Protein AF-A0A8J7BF53-F1 (afdb_monomer_lite)

Structure (mmCIF, N/CA/C/O backbone):
data_AF-A0A8J7BF53-F1
#
_entry.id   AF-A0A8J7BF53-F1
#
loop_
_atom_site.group_PDB
_atom_site.id
_atom_site.type_symbol
_atom_site.label_atom_id
_atom_site.label_alt_id
_atom_site.label_comp_id
_atom_site.label_asym_id
_atom_site.label_entity_id
_atom_site.label_seq_id
_atom_site.pdbx_PDB_ins_code
_atom_site.Cartn_x
_atom_site.Cartn_y
_atom_site.Cartn_z
_atom_site.occupancy
_atom_site.B_iso_or_equiv
_atom_site.auth_seq_id
_atom_site.auth_comp_id
_atom_site.auth_asym_id
_atom_site.auth_atom_id
_atom_site.pdbx_PDB_model_num
ATOM 1 N N . MET A 1 1 ? -14.098 14.051 -6.971 1.00 33.53 1 MET A N 1
ATOM 2 C CA . MET A 1 1 ? -13.547 14.413 -8.293 1.00 33.53 1 MET A CA 1
ATOM 3 C C . MET A 1 1 ? -12.044 14.260 -8.146 1.00 33.53 1 MET A C 1
ATOM 5 O O . MET A 1 1 ? -11.488 14.971 -7.325 1.00 33.53 1 MET A O 1
ATOM 9 N N . TYR A 1 2 ? -11.422 13.250 -8.760 1.00 39.44 2 TYR A N 1
ATOM 10 C CA . TYR A 1 2 ? -9.959 13.144 -8.723 1.00 39.44 2 TYR A CA 1
ATOM 11 C C . TYR A 1 2 ? -9.403 14.324 -9.521 1.00 39.44 2 TYR A C 1
ATOM 13 O O . TYR A 1 2 ? -9.784 14.499 -10.679 1.00 39.44 2 TYR A O 1
ATOM 21 N N . GLU A 1 3 ? -8.573 15.159 -8.896 1.00 41.19 3 GLU A N 1
ATOM 22 C CA . GLU A 1 3 ? -7.823 16.174 -9.627 1.00 41.19 3 GLU A CA 1
ATOM 23 C C . GLU A 1 3 ? -6.922 15.449 -10.623 1.00 41.19 3 GLU A C 1
ATOM 25 O O . GLU A 1 3 ? -6.105 14.606 -10.248 1.00 41.19 3 GLU A O 1
ATOM 30 N N . TYR A 1 4 ? -7.120 15.728 -11.911 1.00 44.03 4 TYR A N 1
ATOM 31 C CA . TYR A 1 4 ? -6.176 15.284 -12.922 1.00 44.03 4 TYR A CA 1
ATOM 32 C C . TYR A 1 4 ? -4.811 15.894 -12.584 1.00 44.03 4 TYR A C 1
ATOM 34 O O . TYR A 1 4 ? -4.759 17.094 -12.291 1.00 44.03 4 TYR A O 1
ATOM 42 N N . PRO A 1 5 ? -3.718 15.108 -12.615 1.00 54.81 5 PRO A N 1
ATOM 43 C CA . PRO A 1 5 ? -2.389 15.658 -12.401 1.00 54.81 5 PRO A CA 1
ATOM 44 C C . PRO A 1 5 ? -2.177 16.819 -13.373 1.00 54.81 5 PRO A C 1
ATOM 46 O O . PRO A 1 5 ? -2.533 16.731 -14.554 1.00 54.81 5 PRO A O 1
ATOM 49 N N . LYS A 1 6 ? -1.659 17.938 -12.852 1.00 55.59 6 LYS A N 1
ATOM 50 C CA . LYS A 1 6 ? -1.322 19.096 -13.678 1.00 55.59 6 LYS A CA 1
ATOM 51 C C . LYS A 1 6 ? -0.376 18.631 -14.776 1.00 55.59 6 LYS A C 1
ATOM 53 O O . LYS A 1 6 ? 0.519 17.823 -14.549 1.00 55.59 6 LYS A O 1
ATOM 58 N N . ASN A 1 7 ? -0.668 19.093 -15.985 1.00 55.69 7 ASN A N 1
ATOM 59 C CA . ASN A 1 7 ? -0.026 18.653 -17.211 1.00 55.69 7 ASN A CA 1
ATOM 60 C C . ASN A 1 7 ? 1.369 19.292 -17.291 1.00 55.69 7 ASN A C 1
ATOM 62 O O . ASN A 1 7 ? 1.586 20.236 -18.054 1.00 55.69 7 ASN A O 1
ATOM 66 N N . ASP A 1 8 ? 2.289 18.817 -16.456 1.00 61.12 8 ASP A N 1
ATOM 67 C CA . ASP A 1 8 ? 3.702 19.158 -16.525 1.00 61.12 8 ASP A CA 1
ATOM 68 C C . ASP A 1 8 ? 4.240 18.461 -17.770 1.00 61.12 8 ASP A C 1
ATOM 70 O O . ASP A 1 8 ? 4.694 17.320 -17.737 1.00 61.12 8 ASP A O 1
ATOM 74 N N . LYS A 1 9 ? 4.066 19.119 -18.921 1.00 60.81 9 LYS A N 1
ATOM 75 C CA . LYS A 1 9 ? 4.577 18.622 -20.194 1.00 60.81 9 LYS A CA 1
ATOM 76 C C . LYS A 1 9 ? 6.080 18.418 -20.026 1.00 60.81 9 LYS A C 1
ATOM 78 O O . LYS A 1 9 ? 6.782 19.410 -19.802 1.00 60.81 9 LYS A O 1
ATOM 83 N N . PRO A 1 10 ? 6.589 17.187 -20.145 1.00 59.25 10 PRO A N 1
ATOM 84 C CA . PRO A 1 10 ? 8.016 16.994 -20.068 1.00 59.25 10 PRO A CA 1
ATOM 85 C C . PRO A 1 10 ? 8.689 17.702 -21.252 1.00 59.25 10 PRO A C 1
ATOM 87 O O . PRO A 1 10 ? 8.167 17.750 -22.371 1.00 59.25 10 PRO A O 1
ATOM 90 N N . SER A 1 11 ? 9.814 18.348 -20.963 1.00 62.97 11 SER A N 1
ATOM 91 C CA . SER A 1 11 ? 10.445 19.366 -21.807 1.00 62.97 11 SER A CA 1
ATOM 92 C C . SER A 1 11 ? 11.314 18.804 -22.938 1.00 62.97 11 SER A C 1
ATOM 94 O O . SER A 1 11 ? 11.915 19.577 -23.689 1.00 62.97 11 SER A O 1
ATOM 96 N N . GLY A 1 12 ? 11.378 17.482 -23.106 1.00 66.38 12 GLY A N 1
ATOM 97 C CA . GLY A 1 12 ? 12.130 16.847 -24.177 1.00 66.38 12 GLY A CA 1
ATOM 98 C C . GLY A 1 12 ? 11.548 17.131 -25.558 1.00 66.38 12 GLY A C 1
ATOM 99 O O . GLY A 1 12 ? 10.356 16.972 -25.829 1.00 66.38 12 GLY A O 1
ATOM 100 N N . ASN A 1 13 ? 12.427 17.519 -26.480 1.00 79.88 13 ASN A N 1
ATOM 101 C CA . ASN A 1 13 ? 12.091 17.689 -27.896 1.00 79.88 13 ASN A CA 1
ATOM 102 C C . ASN A 1 13 ? 12.356 16.429 -28.733 1.00 79.88 13 ASN A C 1
ATOM 104 O O . ASN A 1 13 ? 12.050 16.419 -29.923 1.00 79.88 13 ASN A O 1
ATOM 108 N N . LEU A 1 14 ? 12.915 15.377 -28.129 1.00 82.56 14 LEU A N 1
ATOM 109 C CA . LEU A 1 14 ? 13.281 14.151 -28.831 1.00 82.56 14 LEU A CA 1
ATOM 110 C C . LEU A 1 14 ? 12.073 13.228 -28.984 1.00 82.56 14 LEU A C 1
ATOM 112 O O . LEU A 1 14 ? 11.483 12.772 -28.001 1.00 82.56 14 LEU A O 1
ATOM 116 N N . THR A 1 15 ? 11.727 12.925 -30.233 1.00 85.31 15 THR A N 1
ATOM 117 C CA . THR A 1 15 ? 10.714 11.912 -30.547 1.00 85.31 15 THR A CA 1
ATOM 118 C C . THR A 1 15 ? 11.319 10.513 -30.544 1.00 85.31 15 THR A C 1
ATOM 120 O O . THR A 1 15 ? 12.496 10.320 -30.859 1.00 85.31 15 THR A O 1
ATOM 123 N N . LEU A 1 16 ? 10.508 9.501 -30.236 1.00 80.94 16 LEU A N 1
ATOM 124 C CA . LEU A 1 16 ? 10.909 8.097 -30.358 1.00 80.94 16 LEU A CA 1
ATOM 125 C C . LEU A 1 16 ? 11.321 7.745 -31.796 1.00 80.94 16 LEU A C 1
ATOM 127 O O . LEU A 1 16 ? 12.198 6.909 -32.006 1.00 80.94 16 LEU A O 1
ATOM 131 N N . GLY A 1 17 ? 10.744 8.417 -32.796 1.00 83.62 17 GLY A N 1
ATOM 132 C CA . GLY A 1 17 ? 11.168 8.321 -34.191 1.00 83.62 17 GLY A CA 1
ATOM 133 C C . GLY A 1 17 ? 12.583 8.857 -34.438 1.00 83.62 17 GLY A C 1
ATOM 134 O O . GLY A 1 17 ? 13.365 8.198 -35.123 1.00 83.62 17 GLY A O 1
ATOM 135 N N . GLN A 1 18 ? 12.937 10.008 -33.855 1.00 85.25 18 GLN A N 1
ATOM 136 C CA . GLN A 1 18 ? 14.302 10.547 -33.915 1.00 85.25 18 GLN A CA 1
ATOM 137 C C . GLN A 1 18 ? 15.289 9.636 -33.180 1.00 85.25 18 GLN A C 1
ATOM 139 O O . GLN A 1 18 ? 16.378 9.384 -33.689 1.00 85.25 18 GLN A O 1
ATOM 144 N N . LEU A 1 19 ? 14.891 9.070 -32.038 1.00 84.25 19 LEU A N 1
ATOM 145 C CA . LEU A 1 19 ? 15.696 8.087 -31.316 1.00 84.25 19 LEU A CA 1
ATOM 146 C C . LEU A 1 19 ? 15.926 6.807 -32.143 1.00 84.25 19 LEU A C 1
ATOM 148 O O . LEU A 1 19 ? 17.061 6.346 -32.233 1.00 84.25 19 LEU A O 1
ATOM 152 N N . ASP A 1 20 ? 14.897 6.261 -32.810 1.00 83.69 20 ASP A N 1
ATOM 153 C CA . ASP A 1 20 ? 15.039 5.109 -33.727 1.00 83.69 20 ASP A CA 1
ATOM 154 C C . ASP A 1 20 ? 16.019 5.424 -34.868 1.00 83.69 20 ASP A C 1
ATOM 156 O O . ASP A 1 20 ? 16.788 4.557 -35.288 1.00 83.69 20 ASP A O 1
ATOM 160 N N . TRP A 1 21 ? 16.020 6.666 -35.358 1.00 86.38 21 TRP A N 1
ATOM 161 C CA . TRP A 1 21 ? 16.969 7.118 -36.370 1.00 86.38 21 TRP A CA 1
ATOM 162 C C . TRP A 1 21 ? 18.400 7.227 -35.822 1.00 86.38 21 TRP A C 1
ATOM 164 O O . TRP A 1 21 ? 19.313 6.677 -36.438 1.00 86.38 21 TRP A O 1
ATOM 174 N N . PHE A 1 22 ? 18.602 7.830 -34.645 1.00 86.19 22 PHE A N 1
ATOM 175 C CA . PHE A 1 22 ? 19.915 7.898 -33.992 1.00 86.19 22 PHE A CA 1
ATOM 176 C C . PHE A 1 22 ? 20.482 6.513 -33.681 1.00 86.19 22 PHE A C 1
ATOM 178 O O . PHE A 1 22 ? 21.659 6.275 -33.930 1.00 86.19 22 PHE A O 1
ATOM 185 N N . ILE A 1 23 ? 19.650 5.576 -33.214 1.00 85.06 23 ILE A N 1
ATOM 186 C CA . ILE A 1 23 ? 20.061 4.187 -32.969 1.00 85.06 23 ILE A CA 1
ATOM 187 C C . ILE A 1 23 ? 20.543 3.536 -34.270 1.00 85.06 23 ILE A C 1
ATOM 189 O O . ILE A 1 23 ? 21.581 2.881 -34.279 1.00 85.06 23 ILE A O 1
ATOM 193 N N . ARG A 1 24 ? 19.835 3.734 -35.390 1.00 84.75 24 ARG A N 1
ATOM 194 C CA . ARG A 1 24 ? 20.266 3.211 -36.699 1.00 84.75 24 ARG A CA 1
ATOM 195 C C . ARG A 1 24 ? 21.570 3.843 -37.169 1.00 84.75 24 ARG A C 1
ATOM 197 O O . ARG A 1 24 ? 22.442 3.126 -37.646 1.00 84.75 24 ARG A O 1
ATOM 204 N N . PHE A 1 25 ? 21.704 5.158 -37.028 1.00 89.25 25 PHE A N 1
ATOM 205 C CA . PHE A 1 25 ? 22.929 5.868 -37.381 1.00 89.25 25 PHE A CA 1
ATOM 206 C C . PHE A 1 25 ? 24.116 5.371 -36.548 1.00 89.25 25 PHE A C 1
ATOM 208 O O . PHE A 1 25 ? 25.162 5.033 -37.092 1.00 89.25 25 PHE A O 1
ATOM 215 N N . PHE A 1 26 ? 23.927 5.236 -35.238 1.00 85.44 26 PHE A N 1
ATOM 216 C CA . PHE A 1 26 ? 24.943 4.725 -34.329 1.00 85.44 26 PHE A CA 1
ATOM 217 C C . PHE A 1 26 ? 25.334 3.276 -34.652 1.00 85.44 26 PHE A C 1
ATOM 219 O O . PHE A 1 26 ? 26.519 2.964 -34.712 1.00 85.44 26 PHE A O 1
ATOM 226 N N . LEU A 1 27 ? 24.362 2.411 -34.968 1.00 84.88 27 LEU A N 1
ATOM 227 C CA . LEU A 1 27 ? 24.634 1.050 -35.441 1.00 84.88 27 LEU A CA 1
ATOM 228 C C . LEU A 1 27 ? 25.467 1.041 -36.729 1.00 84.88 27 LEU A C 1
ATOM 230 O O . LEU A 1 27 ? 26.392 0.241 -36.835 1.00 84.88 27 LEU A O 1
ATOM 234 N N . LEU A 1 28 ? 25.187 1.933 -37.685 1.00 88.44 28 LEU A N 1
ATOM 235 C CA . LEU A 1 28 ? 25.987 2.056 -38.908 1.00 88.44 28 LEU A CA 1
ATOM 236 C C . LEU A 1 28 ? 27.429 2.479 -38.608 1.00 88.44 28 LEU A C 1
ATOM 238 O O . LEU A 1 28 ? 28.355 1.910 -39.182 1.00 88.44 28 LEU A O 1
ATOM 242 N N . VAL A 1 29 ? 27.628 3.421 -37.681 1.00 87.56 29 VAL A N 1
ATOM 243 C CA . VAL A 1 29 ? 28.969 3.832 -37.238 1.00 87.56 29 VAL A CA 1
ATOM 244 C C . VAL A 1 29 ? 29.698 2.664 -36.571 1.00 87.56 29 VAL A C 1
ATOM 246 O O . VAL A 1 29 ? 30.833 2.378 -36.938 1.00 87.56 29 VAL A O 1
ATOM 249 N N . CYS A 1 30 ? 29.046 1.926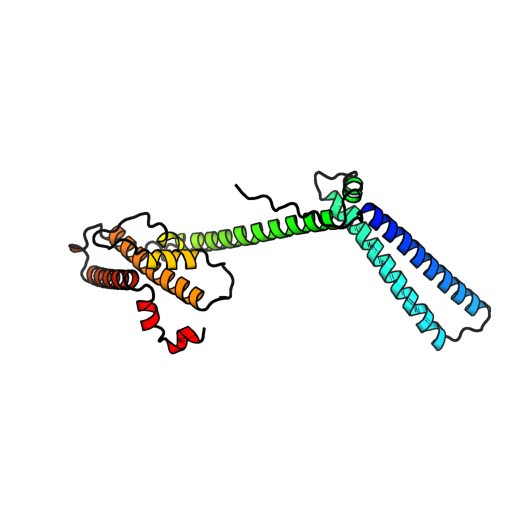 -35.665 1.00 83.69 30 CYS A N 1
ATOM 250 C CA . CYS A 1 30 ? 29.639 0.744 -35.034 1.00 83.69 30 CYS A CA 1
ATOM 251 C C . CYS A 1 30 ? 30.024 -0.329 -36.062 1.00 83.69 30 CYS A C 1
ATOM 253 O O . CYS A 1 30 ? 31.121 -0.879 -35.984 1.00 83.69 30 CYS A O 1
ATOM 255 N N . ILE A 1 31 ? 29.160 -0.600 -37.045 1.00 86.56 31 ILE A N 1
ATOM 256 C CA . ILE A 1 31 ? 29.454 -1.539 -38.136 1.00 86.56 31 ILE A CA 1
ATOM 257 C C . ILE A 1 31 ? 30.650 -1.044 -38.958 1.00 86.56 31 ILE A C 1
ATOM 259 O O . ILE A 1 31 ? 31.545 -1.829 -39.256 1.00 86.56 31 ILE A O 1
ATOM 263 N N . SER A 1 32 ? 30.714 0.253 -39.273 1.00 87.75 32 SER A N 1
ATOM 264 C CA . SER A 1 32 ? 31.848 0.844 -39.992 1.00 87.75 32 SER A CA 1
ATOM 265 C C . SER A 1 32 ? 33.163 0.683 -39.225 1.00 87.75 32 SER A C 1
ATOM 267 O O . SER A 1 32 ? 34.181 0.346 -39.827 1.00 87.75 32 SER A O 1
ATOM 269 N N . THR A 1 33 ? 33.153 0.872 -37.903 1.00 85.81 33 THR A N 1
ATOM 270 C CA . THR A 1 33 ? 34.334 0.652 -37.055 1.00 85.81 33 THR A CA 1
ATOM 271 C C . THR A 1 33 ? 34.764 -0.811 -37.077 1.00 85.81 33 THR A C 1
ATOM 273 O O . THR A 1 33 ? 35.945 -1.097 -37.255 1.00 85.81 33 THR A O 1
ATOM 276 N N . VAL A 1 34 ? 33.813 -1.746 -36.967 1.00 86.62 34 VAL A N 1
ATOM 277 C CA . VAL A 1 34 ? 34.088 -3.188 -37.060 1.00 86.62 34 VAL A CA 1
ATOM 278 C C . VAL A 1 34 ? 34.716 -3.538 -38.411 1.00 86.62 34 VAL A C 1
ATOM 280 O O . VAL A 1 34 ? 35.711 -4.261 -38.443 1.00 86.62 34 VAL A O 1
ATOM 283 N N . VAL A 1 35 ? 34.196 -2.997 -39.517 1.00 88.62 35 VAL A N 1
ATOM 284 C CA . VAL A 1 35 ? 34.748 -3.213 -40.866 1.00 88.62 35 VAL A CA 1
ATOM 285 C C . VAL A 1 35 ? 36.159 -2.633 -40.992 1.00 88.62 35 VAL A C 1
ATOM 287 O O . VAL A 1 35 ? 37.040 -3.315 -41.509 1.00 88.62 35 VAL A O 1
ATOM 290 N N . SER A 1 36 ? 36.398 -1.421 -40.482 1.00 87.88 36 SER A N 1
ATOM 291 C CA . SER A 1 36 ? 37.714 -0.770 -40.538 1.00 87.88 36 SER A CA 1
ATOM 292 C C . SER A 1 36 ? 38.773 -1.553 -39.764 1.00 87.88 36 SER A C 1
ATOM 294 O O . SER A 1 36 ? 39.830 -1.865 -40.308 1.00 87.88 36 SER A O 1
ATOM 296 N N . VAL A 1 37 ? 38.465 -1.939 -38.522 1.00 86.06 37 VAL A N 1
ATOM 297 C CA . VAL A 1 37 ? 39.369 -2.732 -37.674 1.00 86.06 37 VAL A CA 1
ATOM 298 C C . VAL A 1 37 ? 39.625 -4.109 -38.291 1.00 86.06 37 VAL A C 1
ATOM 300 O O . VAL A 1 37 ? 40.756 -4.592 -38.295 1.00 86.06 37 VAL A O 1
ATOM 303 N N . SER A 1 38 ? 38.596 -4.729 -38.876 1.00 84.56 38 SER A N 1
ATOM 304 C CA . SER A 1 38 ? 38.743 -6.015 -39.570 1.00 84.56 38 SER A CA 1
ATOM 305 C C . SER A 1 38 ? 39.632 -5.903 -40.813 1.00 84.56 38 SER A C 1
ATOM 307 O O . SER A 1 38 ? 40.418 -6.807 -41.089 1.00 84.56 38 SER A O 1
ATOM 309 N N . TYR A 1 39 ? 39.540 -4.794 -41.554 1.00 89.00 39 TYR A N 1
ATOM 310 C CA . TYR A 1 39 ? 40.362 -4.538 -42.737 1.00 89.00 39 TYR A CA 1
ATOM 311 C C . TYR A 1 39 ? 41.836 -4.300 -42.386 1.00 89.00 39 TYR A C 1
ATOM 313 O O . TYR A 1 39 ? 42.722 -4.835 -43.053 1.00 89.00 39 TYR A O 1
ATOM 321 N N . GLU A 1 40 ? 42.116 -3.539 -41.327 1.00 85.31 40 GLU A N 1
ATOM 322 C CA . GLU A 1 40 ? 43.486 -3.321 -40.850 1.00 85.31 40 GLU A CA 1
ATOM 323 C C . GLU A 1 40 ? 44.125 -4.619 -40.363 1.00 85.31 40 GLU A C 1
ATOM 325 O O . GLU A 1 40 ? 45.241 -4.936 -40.775 1.00 85.31 40 GLU A O 1
ATOM 330 N N . LEU A 1 41 ? 43.383 -5.417 -39.590 1.00 84.12 41 LEU A N 1
ATOM 331 C CA . LEU A 1 41 ? 43.836 -6.731 -39.141 1.00 84.12 41 LEU A CA 1
ATOM 332 C C . LEU A 1 41 ? 44.134 -7.657 -40.331 1.00 84.12 41 LEU A C 1
ATOM 334 O O . LEU A 1 41 ? 45.163 -8.330 -40.353 1.00 84.12 41 LEU A O 1
ATOM 338 N N . TRP A 1 42 ? 43.283 -7.649 -41.361 1.00 85.94 42 TRP A N 1
ATOM 339 C CA . TRP A 1 42 ? 43.526 -8.407 -42.590 1.00 85.94 42 TRP A CA 1
ATOM 340 C C . TRP A 1 42 ? 44.801 -7.955 -43.320 1.00 85.94 42 TRP A C 1
ATOM 342 O O . TRP A 1 42 ? 45.592 -8.788 -43.771 1.00 85.94 42 TRP A O 1
ATOM 352 N N . ARG A 1 43 ? 45.028 -6.639 -43.419 1.00 87.12 43 ARG A N 1
ATOM 353 C CA . ARG A 1 43 ? 46.215 -6.061 -44.063 1.00 87.12 43 ARG A CA 1
ATOM 354 C C . ARG A 1 43 ? 47.503 -6.413 -43.315 1.00 87.12 43 ARG A C 1
ATOM 356 O O . ARG A 1 43 ? 48.480 -6.787 -43.958 1.00 87.12 43 ARG A O 1
ATOM 363 N N . GLU A 1 44 ? 47.505 -6.319 -41.988 1.00 84.06 44 GLU A N 1
ATOM 364 C CA . GLU A 1 44 ? 48.670 -6.643 -41.150 1.00 84.06 44 GLU A CA 1
ATOM 365 C C . GLU A 1 44 ? 49.045 -8.129 -41.222 1.00 84.06 44 GLU A C 1
ATOM 367 O O . GLU A 1 44 ? 50.230 -8.465 -41.271 1.00 84.06 44 GLU A O 1
ATOM 372 N N . ILE A 1 45 ? 48.050 -9.021 -41.305 1.00 84.00 45 ILE A N 1
ATOM 373 C CA . ILE A 1 45 ? 48.278 -10.459 -41.514 1.00 84.00 45 ILE A CA 1
ATOM 374 C C . ILE A 1 45 ? 48.961 -10.710 -42.865 1.00 84.00 45 ILE A C 1
ATOM 376 O O . ILE A 1 45 ? 49.921 -11.476 -42.930 1.00 84.00 45 ILE A O 1
ATOM 380 N N . GLN A 1 46 ? 48.512 -10.047 -43.935 1.00 88.50 46 GLN A N 1
ATOM 381 C CA . GLN A 1 46 ? 49.097 -10.194 -45.276 1.00 88.50 46 GLN A CA 1
ATOM 382 C C . GLN A 1 46 ? 50.524 -9.635 -45.378 1.00 88.50 46 GLN A C 1
ATOM 384 O O . GLN A 1 46 ? 51.338 -10.152 -46.137 1.00 88.50 46 GLN A O 1
ATOM 389 N N . GLN A 1 47 ? 50.843 -8.589 -44.613 1.00 85.94 47 GLN A N 1
ATOM 390 C CA . GLN A 1 47 ? 52.163 -7.949 -44.615 1.00 85.94 47 GLN A CA 1
ATOM 391 C C . GLN A 1 47 ? 53.181 -8.636 -43.686 1.00 85.94 47 GLN A C 1
ATOM 393 O O . GLN A 1 47 ? 54.350 -8.258 -43.682 1.00 85.94 47 GLN A O 1
ATOM 398 N N . GLY A 1 48 ? 52.768 -9.652 -42.917 1.00 78.81 48 GLY A N 1
ATOM 399 C CA . GLY A 1 48 ? 53.658 -10.434 -42.051 1.00 78.81 48 GLY A CA 1
ATOM 400 C C . GLY A 1 48 ? 54.167 -9.688 -40.810 1.00 78.81 48 GLY A C 1
ATOM 401 O O . GLY A 1 48 ? 55.037 -10.194 -40.109 1.00 78.81 48 GLY A O 1
ATOM 402 N N . THR A 1 49 ? 53.625 -8.506 -40.508 1.00 76.38 49 THR A N 1
ATOM 403 C CA . THR A 1 49 ? 54.013 -7.662 -39.362 1.00 76.38 49 THR A CA 1
ATOM 404 C C . THR A 1 49 ? 53.205 -7.962 -38.097 1.00 76.38 49 THR A C 1
ATOM 406 O O . THR A 1 49 ? 53.235 -7.193 -37.139 1.00 76.38 49 THR A O 1
ATOM 409 N N . PHE A 1 50 ? 52.448 -9.060 -38.083 1.00 74.38 50 PHE A N 1
ATOM 410 C CA . PHE A 1 50 ? 51.502 -9.360 -37.016 1.00 74.38 50 PHE A CA 1
ATOM 411 C C . PHE A 1 50 ? 52.185 -9.975 -35.785 1.00 74.38 50 PHE A C 1
ATOM 413 O O . PHE A 1 50 ? 52.607 -11.133 -35.798 1.00 74.38 50 PHE A O 1
ATOM 420 N N . ILE A 1 51 ? 52.239 -9.217 -34.686 1.00 78.44 51 ILE A N 1
ATOM 421 C CA . ILE A 1 51 ? 52.704 -9.702 -33.378 1.00 78.44 51 ILE A CA 1
ATOM 422 C C . ILE A 1 51 ? 51.486 -10.035 -32.509 1.00 78.44 51 ILE A C 1
ATOM 424 O O . ILE A 1 51 ? 50.837 -9.151 -31.949 1.00 78.44 51 ILE A O 1
ATOM 428 N N . PHE A 1 52 ? 51.191 -11.329 -32.358 1.00 77.19 52 PHE A N 1
ATOM 429 C CA . PHE A 1 52 ? 49.972 -11.822 -31.697 1.00 77.19 52 PHE A CA 1
ATOM 430 C C . PHE A 1 52 ? 49.693 -11.161 -30.335 1.00 77.19 52 PHE A C 1
ATOM 432 O O . PHE A 1 52 ? 48.598 -10.663 -30.101 1.00 77.19 52 PHE A O 1
ATOM 439 N N . TRP A 1 53 ? 50.689 -11.086 -29.450 1.00 77.25 53 TRP A N 1
ATOM 440 C CA . TRP A 1 53 ? 50.493 -10.622 -28.070 1.00 77.25 53 TRP A CA 1
ATOM 441 C C . TRP A 1 53 ? 50.173 -9.128 -27.926 1.00 77.25 53 TRP A C 1
ATOM 443 O O . TRP A 1 53 ? 49.496 -8.749 -26.972 1.00 77.25 53 TRP A O 1
ATOM 453 N N . GLN A 1 54 ? 50.613 -8.286 -28.863 1.00 76.62 54 GLN A N 1
ATOM 454 C CA . GLN A 1 54 ? 50.374 -6.839 -28.814 1.00 76.62 54 GLN A CA 1
ATOM 455 C C . GLN A 1 54 ? 49.076 -6.454 -29.539 1.00 76.62 54 GLN A C 1
ATOM 457 O O . GLN A 1 54 ? 48.307 -5.628 -29.048 1.00 76.62 54 GLN A O 1
ATOM 462 N N . HIS A 1 55 ? 48.795 -7.091 -30.677 1.00 76.75 55 HIS A N 1
ATOM 463 C CA . HIS A 1 55 ? 47.647 -6.746 -31.519 1.00 76.75 55 HIS A CA 1
ATOM 464 C C . HIS A 1 55 ? 46.345 -7.426 -31.062 1.00 76.75 55 HIS A C 1
ATOM 466 O O . HIS A 1 55 ? 45.262 -6.889 -31.290 1.00 76.75 55 HIS A O 1
ATOM 472 N N . PHE A 1 56 ? 46.422 -8.560 -30.350 1.00 78.69 56 PHE A N 1
ATOM 473 C CA . PHE A 1 56 ? 45.239 -9.288 -29.881 1.00 78.69 56 PHE A CA 1
ATOM 474 C C . PHE A 1 56 ? 44.351 -8.446 -28.956 1.00 78.69 56 PHE A C 1
ATOM 476 O O . PHE A 1 56 ? 43.164 -8.295 -29.226 1.00 78.69 56 PHE A O 1
ATOM 483 N N . PHE A 1 57 ? 44.904 -7.839 -27.902 1.00 81.69 57 PHE A N 1
ATOM 484 C CA . PHE A 1 57 ? 44.102 -7.056 -26.951 1.00 81.69 57 PHE A CA 1
ATOM 485 C C . PHE A 1 57 ? 43.584 -5.742 -27.541 1.00 81.69 57 PHE A C 1
ATOM 487 O O . PHE A 1 57 ? 42.436 -5.371 -27.284 1.00 81.69 57 PHE A O 1
ATOM 494 N N . SER A 1 58 ? 44.395 -5.076 -28.370 1.00 79.50 58 SER A N 1
ATOM 495 C CA . SER A 1 58 ? 44.016 -3.811 -29.010 1.00 79.50 58 SER A CA 1
ATOM 496 C C . SER A 1 58 ? 42.864 -3.973 -30.004 1.00 79.50 58 SER A C 1
ATOM 498 O O . SER A 1 58 ? 42.088 -3.039 -30.183 1.00 79.50 58 SER A O 1
ATOM 500 N N . VAL A 1 59 ? 42.736 -5.142 -30.640 1.00 81.44 59 VAL A N 1
ATOM 501 C CA . VAL A 1 59 ? 41.685 -5.409 -31.634 1.00 81.44 59 VAL A CA 1
ATOM 502 C C . VAL A 1 59 ? 40.478 -6.121 -31.018 1.00 81.44 59 VAL A C 1
ATOM 504 O O . VAL A 1 59 ? 39.335 -5.789 -31.331 1.00 81.44 59 VAL A O 1
ATOM 507 N N . LEU A 1 60 ? 40.699 -7.061 -30.096 1.00 83.31 60 LEU A N 1
ATOM 508 C CA . LEU A 1 60 ? 39.623 -7.858 -29.506 1.00 83.31 60 LEU A CA 1
ATOM 509 C C . LEU A 1 60 ? 38.684 -7.023 -28.624 1.00 83.31 60 LEU A C 1
ATOM 511 O O . LEU A 1 60 ? 37.466 -7.170 -28.714 1.00 83.31 60 LEU A O 1
ATOM 515 N N . MET A 1 61 ? 39.228 -6.145 -27.777 1.00 83.06 61 MET A N 1
ATOM 516 C CA . MET A 1 61 ? 38.427 -5.332 -26.856 1.00 83.06 61 MET A CA 1
ATOM 517 C C . MET A 1 61 ? 37.395 -4.442 -27.581 1.00 83.06 61 MET A C 1
ATOM 519 O O . MET A 1 61 ? 36.210 -4.529 -27.240 1.00 83.06 61 MET A O 1
ATOM 523 N N . PRO A 1 62 ? 37.769 -3.619 -28.583 1.00 82.56 62 PRO A N 1
ATOM 524 C CA . PRO A 1 62 ? 36.792 -2.802 -29.300 1.00 82.56 62 PRO A CA 1
ATOM 525 C C . PRO A 1 62 ? 35.802 -3.645 -30.112 1.00 82.56 62 PRO A C 1
ATOM 527 O O . PRO A 1 62 ? 34.635 -3.265 -30.204 1.00 82.56 62 PRO A O 1
ATOM 530 N N . LEU A 1 63 ? 36.213 -4.807 -30.637 1.00 84.12 63 LEU A N 1
ATOM 531 C CA . LEU A 1 63 ? 35.311 -5.733 -31.334 1.00 84.12 63 LEU A CA 1
ATOM 532 C C . LEU A 1 63 ? 34.232 -6.300 -30.408 1.00 84.12 63 LEU A C 1
ATOM 534 O O . LEU A 1 63 ? 33.057 -6.281 -30.768 1.00 84.12 63 LEU A O 1
ATOM 538 N N . ILE A 1 64 ? 34.606 -6.766 -29.213 1.00 88.31 64 ILE A N 1
ATOM 539 C CA . ILE A 1 64 ? 33.651 -7.305 -28.234 1.00 88.31 64 ILE A CA 1
ATOM 540 C C . ILE A 1 64 ? 32.670 -6.219 -27.790 1.00 88.31 64 ILE A C 1
ATOM 542 O O . ILE A 1 64 ? 31.465 -6.469 -27.742 1.00 88.31 64 ILE A O 1
ATOM 546 N N . LEU A 1 65 ? 33.159 -5.010 -27.498 1.00 85.75 65 LEU A N 1
ATOM 547 C CA . LEU A 1 65 ? 32.299 -3.895 -27.096 1.00 85.75 65 LEU A CA 1
ATOM 548 C C . LEU A 1 65 ? 31.341 -3.488 -28.219 1.00 85.75 65 LEU A C 1
ATOM 550 O O . LEU A 1 65 ? 30.141 -3.363 -27.978 1.00 85.75 65 LEU A O 1
ATOM 554 N N . ALA A 1 66 ? 31.839 -3.344 -29.450 1.00 85.56 66 ALA A N 1
ATOM 555 C CA . ALA A 1 66 ? 31.004 -3.014 -30.599 1.00 85.56 66 ALA A CA 1
ATOM 556 C C . ALA A 1 66 ? 29.950 -4.100 -30.853 1.00 85.56 66 ALA A C 1
ATOM 558 O O . ALA A 1 66 ? 28.773 -3.786 -31.034 1.00 85.56 66 ALA A O 1
ATOM 559 N N . PHE A 1 67 ? 30.340 -5.376 -30.799 1.00 87.19 67 PHE A N 1
ATOM 560 C CA . PHE A 1 67 ? 29.417 -6.491 -30.989 1.00 87.19 67 PHE A CA 1
ATOM 561 C C . PHE A 1 67 ? 28.368 -6.564 -29.874 1.00 87.19 67 PHE A C 1
ATOM 563 O O . PHE A 1 67 ? 27.189 -6.749 -30.163 1.00 87.19 67 PHE A O 1
ATOM 570 N N . GLY A 1 68 ? 28.758 -6.354 -28.614 1.00 89.06 68 GLY A N 1
ATOM 571 C CA . GLY A 1 68 ? 27.834 -6.332 -27.478 1.00 89.06 68 GLY A CA 1
ATOM 572 C C . GLY A 1 68 ? 26.806 -5.201 -27.575 1.00 89.06 68 GLY A C 1
ATOM 573 O O . GLY A 1 68 ? 25.613 -5.409 -27.339 1.00 89.06 68 GLY A O 1
ATOM 574 N N . VAL A 1 69 ? 27.239 -4.014 -27.997 1.00 87.50 69 VAL A N 1
ATOM 575 C CA . VAL A 1 69 ? 26.350 -2.869 -28.236 1.00 87.50 69 VAL A CA 1
ATOM 576 C C . VAL A 1 69 ? 25.398 -3.139 -29.407 1.00 87.50 69 VAL A C 1
ATOM 578 O O . VAL A 1 69 ? 24.196 -2.915 -29.282 1.00 87.50 69 VAL A O 1
ATOM 581 N N . ILE A 1 70 ? 25.893 -3.691 -30.518 1.00 86.88 70 ILE A N 1
ATOM 582 C CA . ILE A 1 70 ? 25.053 -4.061 -31.668 1.00 86.88 70 ILE A CA 1
ATOM 583 C C . ILE A 1 70 ? 24.020 -5.123 -31.267 1.00 86.88 70 ILE A C 1
ATOM 585 O O . ILE A 1 70 ? 22.831 -4.964 -31.548 1.00 86.88 70 ILE A O 1
ATOM 589 N N . ALA A 1 71 ? 24.455 -6.183 -30.582 1.00 88.31 71 ALA A N 1
ATOM 590 C CA . ALA A 1 71 ? 23.598 -7.283 -30.157 1.00 88.31 71 ALA A CA 1
ATOM 591 C C . ALA A 1 71 ? 22.515 -6.819 -29.172 1.00 88.31 71 ALA A C 1
ATOM 593 O O . ALA A 1 71 ? 21.348 -7.166 -29.345 1.00 88.31 71 ALA A O 1
ATOM 594 N N . SER A 1 72 ? 22.871 -6.000 -28.179 1.00 86.69 72 SER A N 1
ATOM 595 C CA . SER A 1 72 ? 21.914 -5.476 -27.193 1.00 86.69 72 SER A CA 1
ATOM 596 C C . SER A 1 72 ? 20.866 -4.553 -27.821 1.00 86.69 72 SER A C 1
ATOM 598 O O . SER A 1 72 ? 19.674 -4.716 -27.553 1.00 86.69 72 SER A O 1
ATOM 600 N N . LEU A 1 73 ? 21.271 -3.638 -28.708 1.00 86.81 73 LEU A N 1
ATOM 601 C CA . LEU A 1 73 ? 20.348 -2.748 -29.419 1.00 86.81 73 LEU A CA 1
ATOM 602 C C . LEU A 1 73 ? 19.431 -3.516 -30.376 1.00 86.81 73 LEU A C 1
ATOM 604 O O . LEU A 1 73 ? 18.232 -3.231 -30.451 1.00 86.81 73 LEU A O 1
ATOM 608 N N . TRP A 1 74 ? 19.972 -4.501 -31.097 1.00 86.75 74 TRP A N 1
ATOM 609 C CA . TRP A 1 74 ? 19.174 -5.327 -31.999 1.00 86.75 74 TRP A CA 1
ATOM 610 C C . TRP A 1 74 ? 18.173 -6.190 -31.227 1.00 86.75 74 TRP A C 1
ATOM 612 O O . TRP A 1 74 ? 16.984 -6.179 -31.554 1.00 86.75 74 TRP A O 1
ATOM 622 N N . TRP A 1 75 ? 18.617 -6.860 -30.161 1.00 91.75 75 TRP A N 1
ATOM 623 C CA . TRP A 1 75 ? 17.750 -7.660 -29.299 1.00 91.75 75 TRP A CA 1
ATOM 624 C C . TRP A 1 75 ? 16.645 -6.817 -28.656 1.00 91.75 75 TRP A C 1
ATOM 626 O O . TRP A 1 75 ? 15.477 -7.201 -28.711 1.00 91.75 75 TRP A O 1
ATOM 636 N N . GLY A 1 76 ? 16.976 -5.634 -28.124 1.00 85.25 76 GLY A N 1
ATOM 637 C CA . GLY A 1 76 ? 15.991 -4.720 -27.541 1.00 85.25 76 GLY A CA 1
ATOM 638 C C . GLY A 1 76 ? 14.923 -4.288 -28.550 1.00 85.25 76 GLY A C 1
ATOM 639 O O . GLY A 1 76 ? 13.730 -4.296 -28.246 1.00 85.25 76 GLY A O 1
ATOM 640 N N . ARG A 1 77 ? 15.326 -3.986 -29.791 1.00 82.12 77 ARG A N 1
ATOM 641 C CA . ARG A 1 77 ? 14.393 -3.655 -30.877 1.00 82.12 77 ARG A CA 1
ATOM 642 C C . ARG A 1 77 ? 13.474 -4.828 -31.217 1.00 82.12 77 ARG A C 1
ATOM 644 O O . ARG A 1 77 ? 12.271 -4.631 -31.391 1.00 82.12 77 ARG A O 1
ATOM 651 N N . GLU A 1 78 ? 14.040 -6.022 -31.338 1.00 83.75 78 GLU A N 1
ATOM 652 C CA . GLU A 1 78 ? 13.304 -7.234 -31.688 1.00 83.75 78 GLU A CA 1
ATOM 653 C C . GLU A 1 78 ? 12.291 -7.607 -30.598 1.00 83.75 78 GLU A C 1
ATOM 655 O O . GLU A 1 78 ? 11.140 -7.926 -30.897 1.00 83.75 78 GLU A O 1
ATOM 660 N N . LEU A 1 79 ? 12.676 -7.463 -29.329 1.00 83.75 79 LEU A N 1
ATOM 661 C CA . LEU A 1 79 ? 11.807 -7.668 -28.174 1.00 83.75 79 LEU A CA 1
ATOM 662 C C . LEU A 1 79 ? 10.589 -6.731 -28.213 1.00 83.75 79 LEU A C 1
ATOM 664 O O . LEU A 1 79 ? 9.447 -7.177 -28.085 1.00 83.75 79 LEU A O 1
ATOM 668 N N . VAL A 1 80 ? 10.816 -5.435 -28.446 1.00 79.69 80 VAL A N 1
ATOM 669 C CA . VAL A 1 80 ? 9.734 -4.443 -28.515 1.00 79.69 80 VAL A CA 1
ATOM 670 C C . VAL A 1 80 ? 8.811 -4.718 -29.702 1.00 79.69 80 VAL A C 1
ATOM 672 O O . VAL A 1 80 ? 7.591 -4.765 -29.537 1.00 79.69 80 VAL A O 1
ATOM 675 N N . LYS A 1 81 ? 9.384 -4.935 -30.890 1.00 78.31 81 LYS A N 1
ATOM 676 C CA . LYS A 1 81 ? 8.622 -5.094 -32.132 1.00 78.31 81 LYS A CA 1
ATOM 677 C C . LYS A 1 81 ? 7.838 -6.403 -32.183 1.00 78.31 81 LYS A C 1
ATOM 679 O O . LYS A 1 81 ? 6.680 -6.388 -32.591 1.00 78.31 81 LYS A O 1
ATOM 684 N N . ASN A 1 82 ? 8.456 -7.512 -31.782 1.00 79.88 82 ASN A N 1
ATOM 685 C CA . ASN A 1 82 ? 7.907 -8.843 -32.034 1.00 79.88 82 ASN A CA 1
ATOM 686 C C . ASN A 1 82 ? 7.293 -9.495 -30.793 1.00 79.88 82 ASN A C 1
ATOM 688 O O . ASN A 1 82 ? 6.470 -10.392 -30.948 1.00 79.88 82 ASN A O 1
ATOM 692 N N . GLN A 1 83 ? 7.633 -9.055 -29.575 1.00 79.50 83 GLN A N 1
ATOM 693 C CA . GLN A 1 83 ? 7.055 -9.631 -28.354 1.00 79.50 83 GLN A CA 1
ATOM 694 C C . GLN A 1 83 ? 6.102 -8.687 -27.622 1.00 79.50 83 GLN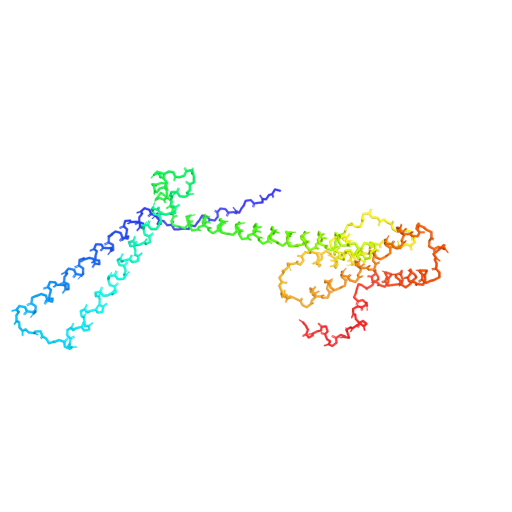 A C 1
ATOM 696 O O . GLN A 1 83 ? 5.052 -9.138 -27.169 1.00 79.50 83 GLN A O 1
ATOM 701 N N . LEU A 1 84 ? 6.444 -7.402 -27.484 1.00 76.62 84 LEU A N 1
ATOM 702 C CA . LEU A 1 84 ? 5.639 -6.461 -26.694 1.00 76.62 84 LEU A CA 1
ATOM 703 C C . LEU A 1 84 ? 4.478 -5.866 -27.494 1.00 76.62 84 LEU A C 1
ATOM 705 O O . LEU A 1 84 ? 3.339 -5.920 -27.037 1.00 76.62 84 LEU A O 1
ATOM 709 N N . LEU A 1 85 ? 4.746 -5.347 -28.693 1.00 74.25 85 LEU A N 1
ATOM 710 C CA . LEU A 1 85 ? 3.729 -4.708 -29.532 1.00 74.25 85 LEU A CA 1
ATOM 711 C C . LEU A 1 85 ? 2.545 -5.625 -29.891 1.00 74.25 85 LEU A C 1
ATOM 713 O O . LEU A 1 85 ? 1.408 -5.203 -29.693 1.00 74.25 85 LEU A O 1
ATOM 717 N N . PRO A 1 86 ? 2.753 -6.888 -30.318 1.00 74.88 86 PRO A N 1
ATOM 718 C CA . PRO A 1 86 ? 1.644 -7.779 -30.669 1.00 74.88 86 PRO A CA 1
ATOM 719 C C . PRO A 1 86 ? 0.754 -8.176 -29.485 1.00 74.88 86 PRO A C 1
ATOM 721 O O . PRO A 1 86 ? -0.353 -8.667 -29.687 1.00 74.88 86 PRO A O 1
ATOM 724 N N . ARG A 1 87 ? 1.222 -7.989 -28.243 1.00 72.12 87 ARG A N 1
ATOM 725 C CA . ARG A 1 87 ? 0.444 -8.280 -27.029 1.00 72.12 87 ARG A CA 1
ATOM 726 C C . ARG A 1 87 ? -0.511 -7.153 -26.646 1.00 72.12 87 ARG A C 1
ATOM 728 O O . ARG A 1 87 ? -1.312 -7.347 -25.736 1.00 72.12 87 ARG A O 1
ATOM 735 N N . ILE A 1 88 ? -0.438 -5.993 -27.300 1.00 71.62 88 ILE A N 1
ATOM 736 C CA . ILE A 1 88 ? -1.330 -4.862 -27.039 1.00 71.62 88 ILE A CA 1
ATOM 737 C C . ILE A 1 88 ? -2.557 -5.015 -27.956 1.00 71.62 88 ILE A C 1
ATOM 739 O O . ILE A 1 88 ? -2.460 -4.745 -29.151 1.00 71.62 88 ILE A O 1
ATOM 743 N N . PRO A 1 89 ? -3.731 -5.415 -27.428 1.00 55.50 89 PRO A N 1
ATOM 744 C CA . PRO A 1 89 ? -4.870 -5.900 -28.221 1.00 55.50 89 PRO A CA 1
ATOM 745 C C . PRO A 1 89 ? -5.557 -4.841 -29.105 1.00 55.50 89 PRO A C 1
ATOM 747 O O . PRO A 1 89 ? -6.505 -5.161 -29.813 1.00 55.50 89 PRO A O 1
ATOM 750 N N . GLN A 1 90 ? -5.099 -3.587 -29.075 1.00 62.31 90 GLN A N 1
ATOM 751 C CA . GLN A 1 90 ? -5.640 -2.479 -29.874 1.00 62.31 90 GLN A CA 1
ATOM 752 C C . GLN A 1 90 ? -4.586 -1.788 -30.751 1.00 62.31 90 GLN A C 1
ATOM 754 O O . GLN A 1 90 ? -4.937 -1.052 -31.667 1.00 62.31 90 GLN A O 1
ATOM 759 N N . ALA A 1 91 ? -3.301 -2.050 -30.508 1.00 59.38 91 ALA A N 1
ATOM 760 C CA . ALA A 1 91 ? -2.201 -1.491 -31.276 1.00 59.38 91 ALA A CA 1
ATOM 761 C C . ALA A 1 91 ? -1.704 -2.582 -32.231 1.00 59.38 91 ALA A C 1
ATOM 763 O O . ALA A 1 91 ? -0.766 -3.310 -31.929 1.00 59.38 91 ALA A O 1
ATOM 764 N N . GLY A 1 92 ? -2.389 -2.756 -33.364 1.00 61.78 92 GLY A N 1
ATOM 765 C CA . GLY A 1 92 ? -1.947 -3.670 -34.424 1.00 61.78 92 GLY A CA 1
ATOM 766 C C . GLY A 1 92 ? -0.597 -3.255 -35.036 1.00 61.78 92 GLY A C 1
ATOM 767 O O . GLY A 1 92 ? 0.166 -2.488 -34.458 1.00 61.78 92 GLY A O 1
ATOM 768 N N . LEU A 1 93 ? -0.303 -3.695 -36.265 1.00 59.31 93 LEU A N 1
ATOM 769 C CA . LEU A 1 93 ? 0.939 -3.347 -36.989 1.00 59.31 93 LEU A CA 1
ATOM 770 C C . LEU A 1 93 ? 1.219 -1.823 -37.084 1.00 59.31 93 LEU A C 1
ATOM 772 O O . LEU A 1 93 ? 2.374 -1.426 -37.244 1.00 59.31 93 LEU A O 1
ATOM 776 N N . ALA A 1 94 ? 0.190 -0.977 -36.939 1.00 67.88 94 ALA A N 1
ATOM 777 C CA . ALA A 1 94 ? 0.291 0.485 -36.888 1.00 67.88 94 ALA A CA 1
ATOM 778 C C . ALA A 1 94 ? 0.816 1.042 -35.546 1.00 67.88 94 ALA A C 1
ATOM 780 O O . ALA A 1 94 ? 1.365 2.139 -35.516 1.00 67.88 94 ALA A O 1
ATOM 781 N N . GLY A 1 95 ? 0.761 0.272 -34.454 1.00 72.19 95 GLY A N 1
ATOM 782 C CA . GLY A 1 95 ? 1.147 0.735 -33.117 1.00 72.19 95 GLY A CA 1
ATOM 783 C C . GLY A 1 95 ? 2.601 1.197 -33.014 1.00 72.19 95 GLY A C 1
ATOM 784 O O . GLY A 1 95 ? 2.917 2.117 -32.268 1.00 72.19 95 GLY A O 1
ATOM 785 N N . TRP A 1 96 ? 3.503 0.615 -33.810 1.00 74.06 96 TRP A N 1
ATOM 786 C CA . TRP A 1 96 ? 4.892 1.080 -33.878 1.00 74.06 96 TRP A CA 1
ATOM 787 C C . TRP A 1 96 ? 5.031 2.449 -34.550 1.00 74.06 96 TRP A C 1
ATOM 789 O O . TRP A 1 96 ? 5.939 3.206 -34.218 1.00 74.06 96 TRP A O 1
ATOM 799 N N . GLN A 1 97 ? 4.164 2.764 -35.514 1.00 77.75 97 GLN A N 1
ATOM 800 C CA . GLN A 1 97 ? 4.166 4.067 -36.176 1.00 77.75 97 GLN A CA 1
ATOM 801 C C . GLN A 1 97 ? 3.638 5.139 -35.224 1.00 77.75 97 GLN A C 1
ATOM 803 O O . GLN A 1 97 ? 4.266 6.186 -35.100 1.00 77.75 97 GLN A O 1
ATOM 808 N N . ASP A 1 98 ? 2.587 4.825 -34.470 1.00 77.44 98 ASP A N 1
ATOM 809 C CA . ASP A 1 98 ? 2.025 5.735 -33.470 1.00 77.44 98 ASP A CA 1
ATOM 810 C C . ASP A 1 98 ? 3.005 5.989 -32.316 1.00 77.44 98 ASP A C 1
ATOM 812 O O . ASP A 1 98 ? 3.234 7.135 -31.931 1.00 77.44 98 ASP A O 1
ATOM 816 N N . LEU A 1 99 ? 3.684 4.945 -31.822 1.00 78.88 99 LEU A N 1
ATOM 817 C CA . LEU A 1 99 ? 4.717 5.090 -30.789 1.00 78.88 99 LEU A CA 1
ATOM 818 C C . LEU A 1 99 ? 5.876 5.984 -31.237 1.00 78.88 99 LEU A C 1
ATOM 820 O O . LEU A 1 99 ? 6.431 6.713 -30.425 1.00 78.88 99 LEU A O 1
ATOM 824 N N . LYS A 1 100 ? 6.247 5.965 -32.521 1.00 79.44 100 LYS A N 1
ATOM 825 C CA . LYS A 1 100 ? 7.332 6.812 -33.040 1.00 79.44 100 LYS A CA 1
ATOM 826 C C . LYS A 1 100 ? 7.008 8.300 -33.032 1.00 79.44 100 LYS A C 1
ATOM 828 O O . LYS A 1 100 ? 7.940 9.107 -33.031 1.00 79.44 100 LYS A O 1
ATOM 833 N N . LEU A 1 101 ? 5.727 8.650 -33.071 1.00 82.62 101 LEU A N 1
ATOM 834 C CA . LEU A 1 101 ? 5.279 10.039 -33.034 1.00 82.62 101 LEU A CA 1
ATOM 835 C C . LEU A 1 101 ? 5.378 10.625 -31.622 1.00 82.62 101 LEU A C 1
ATOM 837 O O . LEU A 1 101 ? 5.544 11.835 -31.485 1.00 82.62 101 LEU A O 1
ATOM 841 N N . LEU A 1 102 ? 5.324 9.776 -30.593 1.00 82.69 102 LEU A N 1
ATOM 842 C CA . LEU A 1 102 ? 5.427 10.196 -29.200 1.00 82.69 102 LEU A CA 1
ATOM 843 C C . LEU A 1 102 ? 6.840 10.676 -28.862 1.00 82.69 102 LEU A C 1
ATOM 845 O O . LEU A 1 102 ? 7.850 10.152 -29.353 1.00 82.69 102 LEU A O 1
ATOM 849 N N . LYS A 1 103 ? 6.915 11.665 -27.974 1.00 86.31 103 LYS A N 1
ATOM 850 C CA . LYS A 1 103 ? 8.181 12.074 -27.366 1.00 86.31 103 LYS A CA 1
ATOM 851 C C . LYS A 1 103 ? 8.668 11.009 -26.393 1.00 86.31 103 LYS A C 1
ATOM 853 O O . LYS A 1 103 ? 7.869 10.294 -25.790 1.00 86.31 103 LYS A O 1
ATOM 858 N N . VAL A 1 104 ? 9.986 10.912 -26.227 1.00 83.56 104 VAL A N 1
ATOM 859 C CA . VAL A 1 104 ? 10.588 9.941 -25.298 1.00 83.56 104 VAL A CA 1
ATOM 860 C C . VAL A 1 104 ? 10.048 10.154 -23.886 1.00 83.56 104 VAL A C 1
ATOM 862 O O . VAL A 1 104 ? 9.614 9.197 -23.252 1.00 83.56 104 VAL A O 1
ATOM 865 N N . ASP A 1 105 ? 9.977 11.402 -23.432 1.00 82.00 105 ASP A N 1
ATOM 866 C CA . ASP A 1 105 ? 9.496 11.689 -22.084 1.00 82.00 105 ASP A CA 1
ATOM 867 C C . ASP A 1 105 ? 7.990 11.451 -21.928 1.00 82.00 105 ASP A C 1
ATOM 869 O O . ASP A 1 105 ? 7.545 10.987 -20.884 1.00 82.00 105 ASP A O 1
ATOM 873 N N . GLU A 1 106 ? 7.197 11.715 -22.972 1.00 83.06 106 GLU A N 1
ATOM 874 C CA . GLU A 1 106 ? 5.765 11.386 -22.978 1.00 83.06 106 GLU A CA 1
ATOM 875 C C . GLU A 1 106 ? 5.563 9.873 -22.858 1.00 83.06 106 GLU A C 1
ATOM 877 O O . GLU A 1 106 ? 4.715 9.412 -22.098 1.00 83.06 106 GLU A O 1
ATOM 882 N N . PHE A 1 107 ? 6.373 9.084 -23.565 1.00 84.19 107 PHE A N 1
ATOM 883 C CA . PHE A 1 107 ? 6.346 7.632 -23.455 1.00 84.19 107 PHE A CA 1
ATOM 884 C C . PHE A 1 107 ? 6.762 7.150 -22.061 1.00 84.19 107 PHE A C 1
ATOM 886 O O . PHE A 1 107 ? 6.070 6.312 -21.483 1.00 84.19 107 PHE A O 1
ATOM 893 N N . LEU A 1 108 ? 7.851 7.687 -21.500 1.00 83.38 108 LEU A N 1
ATOM 894 C CA . LEU A 1 108 ? 8.304 7.333 -20.152 1.00 83.38 108 LEU A CA 1
ATOM 895 C C . LEU A 1 108 ? 7.250 7.681 -19.099 1.00 83.38 108 LEU A C 1
ATOM 897 O O . LEU A 1 108 ? 6.945 6.838 -18.259 1.00 83.38 108 LEU A O 1
ATOM 901 N N . TYR A 1 109 ? 6.620 8.851 -19.208 1.00 84.12 109 TYR A N 1
ATOM 902 C CA . TYR A 1 109 ? 5.522 9.261 -18.338 1.00 84.12 109 TYR A CA 1
ATOM 903 C C . TYR A 1 109 ? 4.309 8.324 -18.447 1.00 84.12 109 TYR A C 1
ATOM 905 O O . TYR A 1 109 ? 3.742 7.905 -17.438 1.00 84.12 109 TYR A O 1
ATOM 913 N N . LEU A 1 110 ? 3.924 7.922 -19.664 1.00 84.06 110 LEU A N 1
ATOM 914 C CA . LEU A 1 110 ? 2.841 6.954 -19.866 1.00 84.06 110 LEU A CA 1
ATOM 915 C C . LEU A 1 110 ? 3.166 5.589 -19.242 1.00 84.06 110 LEU A C 1
ATOM 917 O O . LEU A 1 110 ? 2.279 4.953 -18.668 1.00 84.06 110 LEU A O 1
ATOM 921 N N . VAL A 1 111 ? 4.418 5.136 -19.336 1.00 84.56 111 VAL A N 1
ATOM 922 C CA . VAL A 1 111 ? 4.875 3.897 -18.691 1.00 84.56 111 VAL A CA 1
ATOM 923 C C . VAL A 1 111 ? 4.852 4.042 -17.170 1.00 84.56 111 VAL A C 1
ATOM 925 O O . VAL A 1 111 ? 4.285 3.183 -16.497 1.00 84.56 111 VAL A O 1
ATOM 928 N N . GLU A 1 112 ? 5.396 5.132 -16.631 1.00 88.56 112 GLU A N 1
ATOM 929 C CA . GLU A 1 112 ? 5.410 5.430 -15.197 1.00 88.56 112 GLU A CA 1
ATOM 930 C C . GLU A 1 112 ? 3.994 5.444 -14.617 1.00 88.56 112 GLU A C 1
ATOM 932 O O . GLU A 1 112 ? 3.725 4.767 -13.624 1.00 88.56 112 GLU A O 1
ATOM 937 N N . LEU A 1 113 ? 3.057 6.123 -15.282 1.00 85.88 113 LEU A N 1
ATOM 938 C CA . LEU A 1 113 ? 1.648 6.139 -14.896 1.00 85.88 113 LEU A CA 1
ATOM 939 C C . LEU A 1 113 ? 1.049 4.732 -14.847 1.00 85.88 113 LEU A C 1
ATOM 941 O O . LEU A 1 113 ? 0.330 4.394 -13.902 1.00 85.88 113 LEU A O 1
ATOM 945 N N . ARG A 1 114 ? 1.322 3.897 -15.856 1.00 84.88 114 ARG A N 1
ATOM 946 C CA . ARG A 1 114 ? 0.789 2.528 -15.927 1.00 84.88 114 ARG A CA 1
ATOM 947 C C . ARG A 1 114 ? 1.377 1.641 -14.839 1.00 84.88 114 ARG A C 1
ATOM 949 O O . ARG A 1 114 ? 0.619 0.932 -14.183 1.00 84.88 114 ARG A O 1
ATOM 956 N N . VAL A 1 115 ? 2.688 1.704 -14.621 1.00 84.19 115 VAL A N 1
ATOM 957 C CA . VAL A 1 115 ? 3.373 0.951 -13.562 1.00 84.19 115 VAL A CA 1
ATOM 958 C C . VAL A 1 115 ? 2.871 1.397 -12.193 1.00 84.19 115 VAL A C 1
ATOM 960 O O . VAL A 1 115 ? 2.458 0.557 -11.400 1.00 84.19 115 VAL A O 1
ATOM 963 N N . THR A 1 116 ? 2.800 2.703 -11.942 1.00 82.88 116 THR A N 1
ATOM 964 C CA . THR A 1 116 ? 2.316 3.259 -10.671 1.00 82.88 116 THR A CA 1
ATOM 965 C C . THR A 1 116 ? 0.862 2.880 -10.415 1.00 82.88 116 THR A C 1
ATOM 967 O O . THR A 1 116 ? 0.520 2.469 -9.310 1.00 82.88 116 THR A O 1
ATOM 970 N N . SER A 1 117 ? 0.009 2.917 -11.443 1.00 83.06 117 SER A N 1
ATOM 971 C CA . SER A 1 117 ? -1.391 2.485 -11.331 1.00 83.06 117 SER A CA 1
ATOM 972 C C . SER A 1 117 ? -1.514 0.990 -11.037 1.00 83.06 117 SER A C 1
ATOM 974 O O . SER A 1 117 ? -2.319 0.595 -10.196 1.00 83.06 117 SER A O 1
ATOM 976 N N . LEU A 1 118 ? -0.713 0.149 -11.701 1.00 83.50 118 LEU A N 1
ATOM 977 C CA . LEU A 1 118 ? -0.685 -1.291 -11.442 1.00 83.50 118 LEU A CA 1
ATOM 978 C C . LEU A 1 118 ? -0.181 -1.597 -10.034 1.00 83.50 118 LEU A C 1
ATOM 980 O O . LEU A 1 118 ? -0.761 -2.452 -9.372 1.00 83.50 118 LEU A O 1
ATOM 984 N N . LEU A 1 119 ? 0.852 -0.895 -9.566 1.00 80.12 119 LEU A N 1
ATOM 985 C CA . LEU A 1 119 ? 1.378 -1.026 -8.208 1.00 80.12 119 LEU A CA 1
ATOM 986 C C . LEU A 1 119 ? 0.368 -0.548 -7.163 1.00 80.12 119 LEU A C 1
ATOM 988 O O . LEU A 1 119 ? 0.164 -1.237 -6.170 1.00 80.12 119 LEU A O 1
ATOM 992 N N . ALA A 1 120 ? -0.312 0.575 -7.397 1.00 78.12 120 ALA A N 1
ATOM 993 C CA . ALA A 1 120 ? -1.353 1.080 -6.507 1.00 78.12 120 ALA A CA 1
ATOM 994 C C . ALA A 1 120 ? -2.541 0.109 -6.423 1.00 78.12 120 ALA A C 1
ATOM 996 O O . ALA A 1 120 ? -2.977 -0.234 -5.324 1.00 78.12 120 ALA A O 1
ATOM 997 N N . LEU A 1 121 ? -3.016 -0.393 -7.572 1.00 78.44 121 LEU A N 1
ATOM 998 C CA . LEU A 1 121 ? -4.071 -1.406 -7.641 1.00 78.44 121 LEU A CA 1
ATOM 999 C C . LEU A 1 121 ? -3.639 -2.690 -6.929 1.00 78.44 121 LEU A C 1
ATOM 1001 O O . LEU A 1 121 ? -4.387 -3.217 -6.119 1.00 78.44 121 LEU A O 1
ATOM 1005 N N . THR A 1 122 ? -2.429 -3.170 -7.210 1.00 76.25 122 THR A N 1
ATOM 1006 C CA . THR A 1 122 ? -1.807 -4.330 -6.562 1.00 76.25 122 THR A CA 1
ATOM 1007 C C . THR A 1 122 ? -1.806 -4.130 -5.049 1.00 76.25 122 THR A C 1
ATOM 1009 O O . THR A 1 122 ? -2.432 -4.906 -4.339 1.00 76.25 122 THR A O 1
ATOM 1012 N N . ASN A 1 123 ? -1.198 -3.064 -4.534 1.00 74.25 123 ASN A N 1
ATOM 1013 C CA . ASN A 1 123 ? -1.084 -2.832 -3.095 1.00 74.25 123 ASN A CA 1
ATOM 1014 C C . ASN A 1 123 ? -2.451 -2.748 -2.401 1.00 74.25 123 ASN A C 1
ATOM 1016 O O . ASN A 1 123 ? -2.641 -3.382 -1.362 1.00 74.25 123 ASN A O 1
ATOM 1020 N N . ALA A 1 124 ? -3.415 -2.034 -2.990 1.00 73.25 124 ALA A N 1
ATOM 1021 C CA . ALA A 1 124 ? -4.766 -1.942 -2.441 1.00 73.25 124 ALA A CA 1
ATOM 1022 C C . ALA A 1 124 ? -5.499 -3.298 -2.487 1.00 73.25 124 ALA A C 1
ATOM 1024 O O . ALA A 1 124 ? -5.980 -3.792 -1.467 1.00 73.25 124 ALA A O 1
ATOM 1025 N N . VAL A 1 125 ? -5.533 -3.946 -3.656 1.00 72.81 125 VAL A N 1
ATOM 1026 C CA . VAL A 1 125 ? -6.290 -5.187 -3.877 1.00 72.81 125 VAL A CA 1
ATOM 1027 C C . VAL A 1 125 ? -5.672 -6.367 -3.132 1.00 72.81 125 VAL A C 1
ATOM 1029 O O . VAL A 1 125 ? -6.412 -7.168 -2.564 1.00 72.81 125 VAL A O 1
ATOM 1032 N N . PHE A 1 126 ? -4.342 -6.498 -3.088 1.00 75.81 126 PHE A N 1
ATOM 1033 C CA . PHE A 1 126 ? -3.691 -7.602 -2.379 1.00 75.81 126 PHE A CA 1
ATOM 1034 C C . PHE A 1 126 ? -3.934 -7.519 -0.875 1.00 75.81 126 PHE A C 1
ATOM 1036 O O . PHE A 1 126 ? -4.289 -8.536 -0.281 1.00 75.81 126 PHE A O 1
ATOM 1043 N N . MET A 1 127 ? -3.816 -6.338 -0.260 1.00 75.44 127 MET A N 1
ATOM 1044 C CA . MET A 1 127 ? -4.046 -6.206 1.182 1.00 75.44 127 MET A CA 1
ATOM 1045 C C . MET A 1 127 ? -5.503 -6.472 1.554 1.00 75.44 127 MET A C 1
ATOM 1047 O O . MET A 1 127 ? -5.761 -7.230 2.492 1.00 75.44 127 MET A O 1
ATOM 1051 N N . ASP A 1 128 ? -6.457 -5.942 0.791 1.00 77.50 128 ASP A N 1
ATOM 1052 C CA . ASP A 1 128 ? -7.875 -6.218 1.029 1.00 77.50 128 ASP A CA 1
ATOM 1053 C C . ASP A 1 128 ? -8.217 -7.688 0.778 1.00 77.50 128 ASP A C 1
ATOM 1055 O O . ASP A 1 128 ? -8.976 -8.290 1.543 1.00 77.50 128 ASP A O 1
ATOM 1059 N N . ARG A 1 129 ? -7.598 -8.319 -0.228 1.00 82.06 129 ARG A N 1
ATOM 1060 C CA . ARG A 1 129 ? -7.782 -9.748 -0.499 1.00 82.06 129 ARG A CA 1
ATOM 1061 C C . ARG A 1 129 ? -7.203 -10.621 0.610 1.00 82.06 129 ARG A C 1
ATOM 1063 O O . ARG A 1 129 ? -7.870 -11.568 1.023 1.00 82.06 129 ARG A O 1
ATOM 1070 N N . ILE A 1 130 ? -6.007 -10.312 1.108 1.00 84.38 130 ILE A N 1
ATOM 1071 C CA . ILE A 1 130 ? -5.374 -11.029 2.223 1.00 84.38 130 ILE A CA 1
ATOM 1072 C C . ILE A 1 130 ? -6.232 -10.886 3.483 1.00 84.38 130 ILE A C 1
ATOM 1074 O O . ILE A 1 130 ? -6.588 -11.898 4.089 1.00 84.38 130 ILE A O 1
ATOM 1078 N N . LYS A 1 131 ? -6.646 -9.661 3.836 1.00 83.12 131 LYS A N 1
ATOM 1079 C CA . LYS A 1 131 ? -7.555 -9.413 4.967 1.00 83.12 131 LYS A CA 1
ATOM 1080 C C . LYS A 1 131 ? -8.852 -10.205 4.812 1.00 83.12 131 LYS A C 1
ATOM 1082 O O . LYS A 1 131 ? -9.262 -10.884 5.751 1.00 83.12 131 LYS A O 1
ATOM 1087 N N . ALA A 1 132 ? -9.470 -10.179 3.630 1.00 85.56 132 ALA A N 1
ATOM 1088 C CA . ALA A 1 132 ? -10.695 -10.925 3.357 1.00 85.56 132 ALA A CA 1
ATOM 1089 C C . ALA A 1 132 ? -10.508 -12.440 3.527 1.00 85.56 132 ALA A C 1
ATOM 1091 O O . ALA A 1 132 ? -11.373 -13.086 4.110 1.00 85.56 132 ALA A O 1
ATOM 1092 N N . LEU A 1 133 ? -9.385 -13.009 3.076 1.00 90.12 133 LEU A N 1
ATOM 1093 C CA . LEU A 1 133 ? -9.080 -14.433 3.255 1.00 90.12 133 LEU A CA 1
ATOM 1094 C C . LEU A 1 133 ? -8.861 -14.796 4.728 1.00 90.12 133 LEU A C 1
ATOM 1096 O O . LEU A 1 133 ? -9.396 -15.805 5.189 1.00 90.12 133 LEU A O 1
ATOM 1100 N N . ILE A 1 134 ? -8.131 -13.964 5.476 1.00 87.62 134 ILE A N 1
ATOM 1101 C CA . ILE A 1 134 ? -7.908 -14.157 6.915 1.00 87.62 134 ILE A CA 1
ATOM 1102 C C . ILE A 1 134 ? -9.243 -14.110 7.663 1.00 87.62 134 ILE A C 1
ATOM 1104 O O . ILE A 1 134 ? -9.546 -15.025 8.429 1.00 87.62 134 ILE A O 1
ATOM 1108 N N . PHE A 1 135 ? -10.074 -13.095 7.407 1.00 87.81 135 PHE A N 1
ATOM 1109 C CA . PHE A 1 135 ? -11.391 -12.986 8.029 1.00 87.81 135 PHE A CA 1
ATOM 1110 C C . PHE A 1 135 ? -12.309 -14.138 7.623 1.00 87.81 135 PHE A C 1
ATOM 1112 O O . PHE A 1 135 ? -12.916 -14.754 8.496 1.00 87.81 135 PHE A O 1
ATOM 1119 N N . ALA A 1 136 ? -12.378 -14.483 6.336 1.00 90.12 136 ALA A N 1
ATOM 1120 C CA . ALA A 1 136 ? -13.181 -15.608 5.867 1.00 90.12 136 ALA A CA 1
ATOM 1121 C C . ALA A 1 136 ? -12.777 -16.902 6.581 1.00 90.12 136 ALA A C 1
ATOM 1123 O O . ALA A 1 136 ? -13.637 -17.627 7.080 1.00 90.12 136 ALA A O 1
ATOM 1124 N N . ARG A 1 137 ? -11.470 -17.159 6.715 1.00 91.31 137 ARG A N 1
ATOM 1125 C CA . ARG A 1 137 ? -10.974 -18.333 7.431 1.00 91.31 137 ARG A CA 1
ATOM 1126 C C . ARG A 1 137 ? -11.328 -18.284 8.915 1.00 91.31 137 ARG A C 1
ATOM 1128 O O . ARG A 1 137 ? -11.888 -19.260 9.408 1.00 91.31 137 ARG A O 1
ATOM 1135 N N . ALA A 1 138 ? -11.051 -17.172 9.595 1.00 89.00 138 ALA A N 1
ATOM 1136 C CA . ALA A 1 138 ? -11.307 -17.014 11.025 1.00 89.00 138 ALA A CA 1
ATOM 1137 C C . ALA A 1 138 ? -12.795 -17.192 11.366 1.00 89.00 138 ALA A C 1
ATOM 1139 O O . ALA A 1 138 ? -13.128 -17.990 12.237 1.00 89.00 138 ALA A O 1
ATOM 1140 N N . TYR A 1 139 ? -13.694 -16.526 10.634 1.00 88.31 139 TYR A N 1
ATOM 1141 C CA . TYR A 1 139 ? -15.140 -16.591 10.879 1.00 88.31 139 TYR A CA 1
ATOM 1142 C C . TYR A 1 139 ? -15.797 -17.898 10.394 1.00 88.31 139 TYR A C 1
ATOM 1144 O O . TYR A 1 139 ? -16.874 -18.246 10.876 1.00 88.31 139 TYR A O 1
ATOM 1152 N N . SER A 1 140 ? -15.168 -18.643 9.475 1.00 90.31 140 SER A N 1
ATOM 1153 C CA . SER A 1 140 ? -15.670 -19.957 9.026 1.00 90.31 140 SER A CA 1
ATOM 1154 C C . SER A 1 140 ? -15.432 -21.093 10.028 1.00 90.31 140 SER A C 1
ATOM 1156 O O . SER A 1 140 ? -16.111 -22.119 9.975 1.00 90.31 140 SER A O 1
ATOM 1158 N N . ASP A 1 141 ? -14.461 -20.946 10.931 1.00 92.69 141 ASP A N 1
ATOM 1159 C CA . ASP A 1 141 ? -14.073 -22.010 11.850 1.00 92.69 141 ASP A CA 1
ATOM 1160 C C . ASP A 1 141 ? -15.044 -22.091 13.038 1.00 92.69 141 ASP A C 1
ATOM 1162 O O . ASP A 1 141 ? -15.166 -21.168 13.847 1.00 92.69 141 ASP A O 1
ATOM 1166 N N . LYS A 1 142 ? -15.719 -23.240 13.170 1.00 91.69 142 LYS A N 1
ATOM 1167 C CA . LYS A 1 142 ? -16.687 -23.508 14.246 1.00 91.69 142 LYS A CA 1
ATOM 1168 C C . LYS A 1 142 ? -16.092 -23.331 15.646 1.00 91.69 142 LYS A C 1
ATOM 1170 O O . LYS A 1 142 ? -16.823 -22.979 16.565 1.00 91.69 142 LYS A O 1
ATOM 1175 N N . ARG A 1 143 ? -14.780 -23.530 15.819 1.00 90.00 143 ARG A N 1
ATOM 1176 C CA . ARG A 1 143 ? -14.095 -23.387 17.119 1.00 90.00 143 ARG A CA 1
ATOM 1177 C C . ARG A 1 143 ? -14.141 -21.959 17.662 1.00 90.00 143 ARG A C 1
ATOM 1179 O O . ARG A 1 143 ? -14.108 -21.774 18.880 1.00 90.00 143 ARG A O 1
ATOM 1186 N N . TYR A 1 144 ? -14.226 -20.972 16.771 1.00 85.88 144 TYR A N 1
ATOM 1187 C CA . TYR A 1 144 ? -14.200 -19.552 17.112 1.00 85.88 144 TYR A CA 1
ATOM 1188 C C . TYR A 1 144 ? -15.574 -18.872 17.003 1.00 85.88 144 TYR A C 1
ATOM 1190 O O . TYR A 1 144 ? -15.693 -17.675 17.266 1.00 85.88 144 TYR A O 1
ATOM 1198 N N . GLN A 1 145 ? -16.633 -19.610 16.655 1.00 83.50 145 GLN A N 1
ATOM 1199 C CA . GLN A 1 145 ? -17.985 -19.053 16.597 1.00 83.50 145 GLN A CA 1
ATOM 1200 C C . GLN A 1 145 ? -18.402 -18.485 17.961 1.00 83.50 145 GLN A C 1
ATOM 1202 O O . GLN A 1 145 ? -18.304 -19.156 18.986 1.00 83.50 145 GLN A O 1
ATOM 1207 N N . GLY A 1 146 ? -18.828 -17.219 17.968 1.00 80.75 146 GLY A N 1
ATOM 1208 C CA . GLY A 1 146 ? -19.191 -16.493 19.190 1.00 80.75 146 GLY A CA 1
ATOM 1209 C C . GLY A 1 146 ? -18.009 -16.075 20.074 1.00 80.75 146 GLY A C 1
ATOM 1210 O O . GLY A 1 146 ? -18.234 -15.581 21.168 1.00 80.75 146 GLY A O 1
ATOM 1211 N N . LYS A 1 147 ? -16.758 -16.261 19.628 1.00 83.38 147 LYS A N 1
ATOM 1212 C CA . LYS A 1 147 ? -15.540 -15.899 20.383 1.00 83.38 147 LYS A CA 1
ATOM 1213 C C . LYS A 1 147 ? -14.633 -14.912 19.641 1.00 83.38 147 LYS A C 1
ATOM 1215 O O . LYS A 1 147 ? -13.532 -14.630 20.100 1.00 83.38 147 LYS A O 1
ATOM 1220 N N . LEU A 1 148 ? -15.070 -14.417 18.481 1.00 85.06 148 LEU A N 1
ATOM 1221 C CA . LEU A 1 148 ? -14.314 -13.483 17.648 1.00 85.06 148 LEU A CA 1
ATOM 1222 C C . LEU A 1 148 ? -14.898 -12.084 17.737 1.00 85.06 148 LEU A C 1
ATOM 1224 O O . LEU A 1 148 ? -16.095 -11.884 17.534 1.00 85.06 148 LEU A O 1
ATOM 1228 N N . ILE A 1 149 ? -14.012 -11.121 17.957 1.00 85.50 149 ILE A N 1
ATOM 1229 C CA . ILE A 1 149 ? -14.318 -9.698 17.931 1.00 85.50 149 ILE A CA 1
ATOM 1230 C C . ILE A 1 149 ? -13.247 -9.030 17.070 1.00 85.50 149 ILE A C 1
ATOM 1232 O O . ILE A 1 149 ? -12.052 -9.177 17.318 1.00 85.50 149 ILE A O 1
ATOM 1236 N N . SER A 1 150 ? -13.662 -8.337 16.008 1.00 85.88 150 SER A N 1
ATOM 1237 C CA . SER A 1 150 ? -12.726 -7.660 15.106 1.00 85.88 150 SER A CA 1
ATOM 1238 C C . SER A 1 150 ? -12.268 -6.328 15.696 1.00 85.88 150 SER A C 1
ATOM 1240 O O . SER A 1 150 ? -13.082 -5.410 15.799 1.00 85.88 150 SER A O 1
ATOM 1242 N N . ASN A 1 151 ? -10.974 -6.187 15.988 1.00 88.44 151 ASN A N 1
ATOM 1243 C CA . ASN A 1 151 ? -10.404 -4.929 16.471 1.00 88.44 151 ASN A CA 1
ATOM 1244 C C . ASN A 1 151 ? -10.041 -3.985 15.310 1.00 88.44 151 ASN A C 1
ATOM 1246 O O . ASN A 1 151 ? -8.892 -3.895 14.886 1.00 88.44 151 ASN A O 1
ATOM 1250 N N . ARG A 1 152 ? -11.058 -3.354 14.724 1.00 86.62 152 ARG A N 1
ATOM 1251 C CA . ARG A 1 152 ? -10.934 -2.495 13.541 1.00 86.62 152 ARG A CA 1
ATOM 1252 C C . ARG A 1 152 ? -11.002 -1.018 13.921 1.00 86.62 152 ARG A C 1
ATOM 1254 O O . ARG A 1 152 ? -12.097 -0.524 14.185 1.00 86.62 152 ARG A O 1
ATOM 1261 N N . ILE A 1 153 ? -9.852 -0.340 13.926 1.00 86.88 153 ILE A N 1
ATOM 1262 C CA . ILE A 1 153 ? -9.708 1.065 14.355 1.00 86.88 153 ILE A CA 1
ATOM 1263 C C . ILE A 1 153 ? -10.636 2.006 13.568 1.00 86.88 153 ILE A C 1
ATOM 1265 O O . ILE A 1 153 ? -11.228 2.927 14.126 1.00 86.88 153 ILE A O 1
ATOM 1269 N N . ASP A 1 154 ? -10.866 1.717 12.286 1.00 81.38 154 ASP A N 1
ATOM 1270 C CA . ASP A 1 154 ? -11.752 2.496 11.419 1.00 81.38 154 ASP A CA 1
ATOM 1271 C C . ASP A 1 154 ? -13.223 2.511 11.880 1.00 81.38 154 ASP A C 1
ATOM 1273 O O . ASP A 1 154 ? -13.962 3.444 11.560 1.00 81.38 154 ASP A O 1
ATOM 1277 N N . ARG A 1 155 ? -13.660 1.522 12.676 1.00 81.75 155 ARG A N 1
ATOM 1278 C CA . ARG A 1 155 ? -15.022 1.498 13.239 1.00 81.75 155 ARG A CA 1
ATOM 1279 C C . ARG A 1 155 ? -15.215 2.518 14.356 1.00 81.75 155 ARG A C 1
ATOM 1281 O O . ARG A 1 155 ? -16.346 2.945 14.572 1.00 81.75 155 ARG A O 1
ATOM 1288 N N . LEU A 1 156 ? -14.141 2.906 15.044 1.00 83.44 156 LEU A N 1
ATOM 1289 C CA . LEU A 1 156 ? -14.209 3.852 16.155 1.00 83.44 156 LEU A CA 1
ATOM 1290 C C . LEU A 1 156 ? -14.487 5.280 15.668 1.00 83.44 156 LEU A C 1
ATOM 1292 O O . LEU A 1 156 ? -15.184 6.026 16.339 1.00 83.44 156 LEU A O 1
ATOM 1296 N N . VAL A 1 157 ? -14.021 5.644 14.468 1.00 81.38 157 VAL A N 1
ATOM 1297 C CA . VAL A 1 157 ? -14.207 6.988 13.882 1.00 81.38 157 VAL A CA 1
ATOM 1298 C C . VAL A 1 157 ? -15.683 7.298 13.586 1.00 81.38 157 VAL A C 1
ATOM 1300 O O . VAL A 1 157 ? -16.112 8.454 13.645 1.00 81.38 157 VAL A O 1
ATOM 1303 N N . LYS A 1 158 ? -16.479 6.270 13.266 1.00 75.50 158 LYS A N 1
ATOM 1304 C CA . LYS A 1 158 ? -17.919 6.376 12.982 1.00 75.50 158 LYS A CA 1
ATOM 1305 C C . LYS A 1 158 ? -18.678 5.278 13.735 1.00 75.50 158 LYS A C 1
ATOM 1307 O O . LYS A 1 158 ? -19.066 4.277 13.124 1.00 75.50 158 LYS A O 1
ATOM 1312 N N . PRO A 1 159 ? -18.886 5.436 15.053 1.00 68.19 159 PRO A N 1
ATOM 1313 C CA . PRO A 1 159 ? -19.628 4.454 15.821 1.00 68.19 159 PRO A CA 1
ATOM 1314 C C . PRO A 1 159 ? -21.092 4.488 15.370 1.00 68.19 159 PRO A C 1
ATOM 1316 O O . PRO A 1 159 ? -21.793 5.480 15.540 1.00 68.19 159 PRO A O 1
ATOM 1319 N N . ASN A 1 160 ? -21.562 3.392 14.775 1.00 65.38 160 ASN A N 1
ATOM 1320 C CA . ASN A 1 160 ? -22.942 3.275 14.285 1.00 65.38 160 ASN A CA 1
ATOM 1321 C C . ASN A 1 160 ? -23.968 3.023 15.407 1.00 65.38 160 ASN A C 1
ATOM 1323 O O . ASN A 1 160 ? -25.156 2.895 15.123 1.00 65.38 160 ASN A O 1
ATOM 1327 N N . VAL A 1 161 ? -23.521 2.874 16.657 1.00 75.00 161 VAL A N 1
ATOM 1328 C CA . VAL A 1 161 ? -24.351 2.441 17.787 1.00 75.00 161 VAL A CA 1
ATOM 1329 C C . VAL A 1 161 ? -23.960 3.235 19.028 1.00 75.00 161 VAL A C 1
ATOM 1331 O O . VAL A 1 161 ? -22.786 3.256 19.395 1.00 75.00 161 VAL A O 1
ATOM 1334 N N . SER A 1 162 ? -24.946 3.864 19.667 1.00 79.25 162 SER A N 1
ATOM 1335 C CA . SER A 1 162 ? -24.818 4.416 21.018 1.00 79.25 162 SER A CA 1
ATOM 1336 C C . SER A 1 162 ? -25.114 3.309 22.029 1.00 79.25 162 SER A C 1
ATOM 1338 O O . SER A 1 162 ? -26.055 2.539 21.834 1.00 79.25 162 SER A O 1
ATOM 1340 N N . LEU A 1 163 ? -24.285 3.196 23.066 1.00 83.44 163 LEU A N 1
ATOM 1341 C CA . LEU A 1 163 ? -24.410 2.171 24.098 1.00 83.44 163 LEU A CA 1
ATOM 1342 C C . LEU A 1 163 ? -25.098 2.740 25.348 1.00 83.44 163 LEU A C 1
ATOM 1344 O O . LEU A 1 163 ? -24.840 3.888 25.716 1.00 83.44 163 LEU A O 1
ATOM 1348 N N . PRO A 1 164 ? -25.964 1.959 26.017 1.00 79.00 164 PRO A N 1
ATOM 1349 C CA . PRO A 1 164 ? -26.683 2.417 27.201 1.00 79.00 164 PRO A CA 1
ATOM 1350 C C . PRO A 1 164 ? -25.713 2.676 28.360 1.00 79.00 164 PRO A C 1
ATOM 1352 O O . PRO A 1 164 ? -24.949 1.795 28.743 1.00 79.00 164 PRO A O 1
ATOM 1355 N N . GLY A 1 165 ? -25.761 3.882 28.933 1.00 77.81 165 GLY A N 1
ATOM 1356 C CA . GLY A 1 165 ? -24.927 4.258 30.081 1.00 77.81 165 GLY A CA 1
ATOM 1357 C C . GLY A 1 165 ? -23.453 4.519 29.757 1.00 77.81 165 GLY A C 1
ATOM 1358 O O . GLY A 1 165 ? -22.671 4.697 30.681 1.00 77.81 165 GLY A O 1
ATOM 1359 N N . VAL A 1 166 ? -23.076 4.564 28.474 1.00 84.88 166 VAL A N 1
ATOM 1360 C CA . VAL A 1 166 ? -21.695 4.812 28.037 1.00 84.88 166 VAL A CA 1
ATOM 1361 C C . VAL A 1 166 ? -21.590 6.202 27.414 1.00 84.88 166 VAL A C 1
ATOM 1363 O O . VAL A 1 166 ? -22.353 6.554 26.509 1.00 84.88 166 VAL A O 1
ATOM 1366 N N . THR A 1 167 ? -20.622 6.995 27.872 1.00 84.62 167 THR A N 1
ATOM 1367 C CA . THR A 1 167 ? -20.359 8.336 27.333 1.00 84.62 167 THR A CA 1
ATOM 1368 C C . THR A 1 167 ? -19.971 8.268 25.854 1.00 84.62 167 THR A C 1
ATOM 1370 O O . THR A 1 167 ? -19.267 7.358 25.409 1.00 84.62 167 THR A O 1
ATOM 1373 N N . SER A 1 168 ? -20.439 9.242 25.070 1.00 86.00 168 SER A N 1
ATOM 1374 C CA . SER A 1 168 ? -20.075 9.347 23.653 1.00 86.00 168 SER A CA 1
ATOM 1375 C C . SER A 1 168 ? -18.580 9.619 23.476 1.00 86.00 168 SER A C 1
ATOM 1377 O O . SER A 1 168 ? -17.952 10.248 24.321 1.00 86.00 168 SER A O 1
ATOM 1379 N N . LEU A 1 169 ? -18.033 9.168 22.347 1.00 88.00 169 LEU A N 1
ATOM 1380 C CA . LEU A 1 169 ? -16.623 9.327 21.994 1.00 88.00 169 LEU A CA 1
ATOM 1381 C C . LEU A 1 169 ? -16.174 10.801 22.060 1.00 88.00 169 LEU A C 1
ATOM 1383 O O . LEU A 1 169 ? -16.771 11.657 21.400 1.00 88.00 169 LEU A O 1
ATOM 1387 N N . SER A 1 170 ? -15.107 11.083 22.812 1.00 91.31 170 SER A N 1
ATOM 1388 C CA . SER A 1 170 ? -14.532 12.425 22.928 1.00 91.31 170 SER A CA 1
ATOM 1389 C C . SER A 1 170 ? -13.870 12.877 21.622 1.00 91.31 170 SER A C 1
ATOM 1391 O O . SER A 1 170 ? -13.418 12.070 20.804 1.00 91.31 170 SER A O 1
ATOM 1393 N N . SER A 1 171 ? -13.798 14.193 21.403 1.00 90.19 171 SER A N 1
ATOM 1394 C CA . SER A 1 171 ? -13.168 14.761 20.202 1.00 90.19 171 SER A CA 1
ATOM 1395 C C . SER A 1 171 ? -11.680 14.416 20.102 1.00 90.19 171 SER A C 1
ATOM 1397 O O . SER A 1 171 ? -11.191 14.159 19.004 1.00 90.19 171 SER A O 1
ATOM 1399 N N . GLN A 1 172 ? -10.980 14.356 21.239 1.00 92.31 172 GLN A N 1
ATOM 1400 C CA . GLN A 1 172 ? -9.562 13.999 21.308 1.00 92.31 172 GLN A CA 1
ATOM 1401 C C . GLN A 1 172 ? -9.334 12.536 20.924 1.00 92.31 172 GLN A C 1
ATOM 1403 O O . GLN A 1 172 ? -8.525 12.250 20.043 1.00 92.31 172 GLN A O 1
ATOM 1408 N N . LEU A 1 173 ? -10.094 11.607 21.515 1.00 91.69 173 LEU A N 1
ATOM 1409 C CA . LEU A 1 173 ? -9.967 10.185 21.202 1.00 91.69 173 LEU A CA 1
ATOM 1410 C C . LEU A 1 173 ? -10.362 9.892 19.747 1.00 91.69 173 LEU A C 1
ATOM 1412 O O . LEU A 1 173 ? -9.732 9.072 19.077 1.00 91.69 173 LEU A O 1
ATOM 1416 N N . LYS A 1 174 ? -11.355 10.618 19.220 1.00 92.19 174 LYS A N 1
ATOM 1417 C CA . LYS A 1 174 ? -11.712 10.560 17.801 1.00 92.19 174 LYS A CA 1
ATOM 1418 C C . LYS A 1 174 ? -10.554 10.992 16.900 1.00 92.19 174 LYS A C 1
ATOM 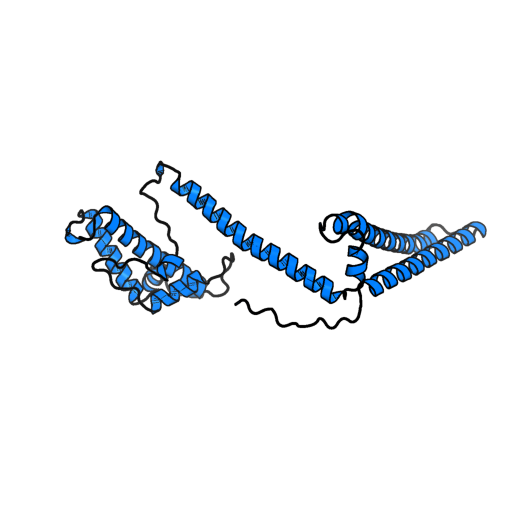1420 O O . LYS A 1 174 ? -10.293 10.315 15.911 1.00 92.19 174 LYS A O 1
ATOM 1425 N N . GLN A 1 175 ? -9.849 12.068 17.244 1.00 92.19 175 GLN A N 1
ATOM 1426 C CA . GLN A 1 175 ? -8.697 12.536 16.472 1.00 92.19 175 GLN A CA 1
ATOM 1427 C C . GLN A 1 175 ? -7.557 11.508 16.471 1.00 92.19 175 GLN A C 1
ATOM 1429 O O . GLN A 1 175 ? -6.980 11.242 15.420 1.00 92.19 175 GLN A O 1
ATOM 1434 N N . VAL A 1 176 ? -7.277 10.875 17.615 1.00 92.50 176 VAL A N 1
ATOM 1435 C CA . VAL A 1 176 ? -6.288 9.785 17.702 1.00 92.50 176 VAL A CA 1
ATOM 1436 C C . VAL A 1 176 ? -6.689 8.609 16.806 1.00 92.50 176 VAL A C 1
ATOM 1438 O O . VAL A 1 176 ? -5.872 8.098 16.039 1.00 92.50 176 VAL A O 1
ATOM 1441 N N . ALA A 1 177 ? -7.965 8.218 16.829 1.00 92.19 177 ALA A N 1
ATOM 1442 C CA . ALA A 1 177 ? -8.482 7.161 15.963 1.00 92.19 177 ALA A CA 1
ATOM 1443 C C . ALA A 1 177 ? -8.408 7.523 14.467 1.00 92.19 177 ALA A C 1
ATOM 1445 O O . ALA A 1 177 ? -8.089 6.664 13.646 1.00 92.19 177 ALA A O 1
ATOM 1446 N N . GLU A 1 178 ? -8.673 8.781 14.103 1.00 92.25 178 GLU A N 1
ATOM 1447 C CA . GLU A 1 178 ? -8.543 9.288 12.731 1.00 92.25 178 GLU A CA 1
ATOM 1448 C C . GLU A 1 178 ? -7.082 9.279 12.261 1.00 92.25 178 GLU A C 1
ATOM 1450 O O . GLU A 1 178 ? -6.806 8.795 11.162 1.00 92.25 178 GLU A O 1
ATOM 1455 N N . ASN A 1 179 ? -6.143 9.723 13.103 1.00 91.19 179 ASN A N 1
ATOM 1456 C CA . ASN A 1 179 ? -4.707 9.671 12.815 1.00 91.19 179 ASN A CA 1
ATOM 1457 C C . ASN A 1 179 ? -4.232 8.229 12.596 1.00 91.19 179 ASN A C 1
ATOM 1459 O O . ASN A 1 179 ? -3.551 7.941 11.610 1.00 91.19 179 ASN A O 1
ATOM 1463 N N . ALA A 1 180 ? -4.626 7.319 13.490 1.00 91.00 180 ALA A N 1
ATOM 1464 C CA . ALA A 1 180 ? -4.292 5.904 13.399 1.00 91.00 180 ALA A CA 1
ATOM 1465 C C . ALA A 1 180 ? -4.894 5.246 12.147 1.00 91.00 180 ALA A C 1
ATOM 1467 O O . ALA A 1 180 ? -4.224 4.465 11.475 1.00 91.00 180 ALA A O 1
ATOM 1468 N N . ALA A 1 181 ? -6.142 5.574 11.795 1.00 88.38 181 ALA A N 1
ATOM 1469 C CA . ALA A 1 181 ? -6.807 5.043 10.605 1.00 88.38 181 ALA A CA 1
ATOM 1470 C C . ALA A 1 181 ? -6.225 5.593 9.290 1.00 88.38 181 ALA A C 1
ATOM 1472 O O . ALA A 1 181 ? -6.247 4.895 8.276 1.00 88.38 181 ALA A O 1
ATOM 1473 N N . ALA A 1 182 ? -5.715 6.828 9.299 1.00 86.88 182 ALA A N 1
ATOM 1474 C CA . ALA A 1 182 ? -5.043 7.446 8.158 1.00 86.88 182 ALA A CA 1
ATOM 1475 C C . ALA A 1 182 ? -3.579 7.000 8.005 1.00 86.88 182 ALA A C 1
ATOM 1477 O O . ALA A 1 182 ? -2.945 7.328 6.999 1.00 86.88 182 ALA A O 1
ATOM 1478 N N . MET A 1 183 ? -3.032 6.271 8.984 1.00 84.31 183 MET A N 1
ATOM 1479 C CA . MET A 1 183 ? -1.650 5.820 8.935 1.00 84.31 183 MET A CA 1
ATOM 1480 C C . MET A 1 183 ? -1.440 4.856 7.750 1.00 84.31 183 MET A C 1
ATOM 1482 O O . MET A 1 183 ? -2.182 3.877 7.607 1.00 84.31 183 MET A O 1
ATOM 1486 N N . PRO A 1 184 ? -0.417 5.088 6.905 1.00 75.00 184 PRO A N 1
ATOM 1487 C CA . PRO A 1 184 ? -0.034 4.135 5.875 1.00 75.00 184 PRO A CA 1
ATOM 1488 C C . PRO A 1 184 ? 0.271 2.768 6.492 1.00 75.00 184 PRO A C 1
ATOM 1490 O O . PRO A 1 184 ? 0.894 2.678 7.547 1.00 75.00 184 PRO A O 1
ATOM 1493 N N . THR A 1 185 ? -0.104 1.683 5.813 1.00 69.06 185 THR A N 1
ATOM 1494 C CA . THR A 1 185 ? 0.240 0.314 6.236 1.00 69.06 185 THR A CA 1
ATOM 1495 C C . THR A 1 185 ? 1.697 -0.029 5.899 1.00 69.06 185 THR A C 1
ATOM 1497 O O . THR A 1 185 ? 1.978 -1.082 5.322 1.00 69.06 185 THR A O 1
ATOM 1500 N N . THR A 1 186 ? 2.618 0.893 6.171 1.00 69.44 186 THR A N 1
ATOM 1501 C CA . THR A 1 186 ? 4.060 0.680 6.063 1.00 69.44 186 THR A CA 1
ATOM 1502 C C . THR A 1 186 ? 4.549 -0.088 7.284 1.00 69.44 186 THR A C 1
ATOM 1504 O O . THR A 1 186 ? 3.963 -0.023 8.361 1.00 69.44 186 THR A O 1
ATOM 1507 N N . LEU A 1 187 ? 5.622 -0.858 7.115 1.00 60.19 187 LEU A N 1
ATOM 1508 C CA . LEU A 1 187 ? 6.181 -1.680 8.193 1.00 60.19 187 LEU A CA 1
ATOM 1509 C C . LEU A 1 187 ? 6.950 -0.846 9.241 1.00 60.19 187 LEU A C 1
ATOM 1511 O O . LEU A 1 187 ? 7.334 -1.374 10.279 1.00 60.19 187 LEU A O 1
ATOM 1515 N N . TRP A 1 188 ? 7.176 0.443 8.980 1.00 74.50 188 TRP A N 1
ATOM 1516 C CA . TRP A 1 188 ? 7.904 1.370 9.846 1.00 74.50 188 TRP A CA 1
ATOM 1517 C C . TRP A 1 188 ? 7.066 2.614 10.161 1.00 74.50 188 TRP A C 1
ATOM 1519 O O . TRP A 1 188 ? 6.224 3.028 9.357 1.00 74.50 188 TRP A O 1
ATOM 1529 N N . PHE A 1 189 ? 7.319 3.184 11.342 1.00 80.75 189 PHE A N 1
ATOM 1530 C CA . PHE A 1 189 ? 6.760 4.448 11.817 1.00 80.75 189 PHE A CA 1
ATOM 1531 C C . PHE A 1 189 ? 7.775 5.563 11.552 1.00 80.75 189 PHE A C 1
ATOM 1533 O O . PHE A 1 189 ? 8.950 5.411 11.877 1.00 80.75 189 PHE A O 1
ATOM 1540 N N . ASP A 1 190 ? 7.324 6.677 10.982 1.00 81.50 190 ASP A N 1
ATOM 1541 C CA . ASP A 1 190 ? 8.177 7.846 10.732 1.00 81.50 190 ASP A CA 1
ATOM 1542 C C . ASP A 1 190 ? 8.213 8.784 11.945 1.00 81.50 190 ASP A C 1
ATOM 1544 O O . ASP A 1 190 ? 9.156 9.553 12.126 1.00 81.50 190 ASP A O 1
ATOM 1548 N N . ARG A 1 191 ? 7.156 8.757 12.767 1.00 83.81 191 ARG A N 1
ATOM 1549 C CA . ARG A 1 191 ? 7.029 9.568 13.981 1.00 83.81 191 ARG A CA 1
ATOM 1550 C C . ARG A 1 191 ? 6.685 8.675 15.174 1.00 83.81 191 ARG A C 1
ATOM 1552 O O . ARG A 1 191 ? 5.760 7.872 15.038 1.00 83.81 191 ARG A O 1
ATOM 1559 N N . PRO A 1 192 ? 7.296 8.889 16.354 1.00 79.56 192 PRO A N 1
ATOM 1560 C CA . PRO A 1 192 ? 7.010 8.103 17.563 1.00 79.56 192 PRO A CA 1
ATOM 1561 C C . PRO A 1 192 ? 5.517 8.093 17.918 1.00 79.56 192 PRO A C 1
ATOM 1563 O O . PRO A 1 192 ? 4.936 7.067 18.271 1.00 79.56 192 PRO A O 1
ATOM 1566 N N . GLN A 1 193 ? 4.863 9.238 17.700 1.00 85.19 193 GLN A N 1
ATOM 1567 C CA . GLN A 1 193 ? 3.436 9.433 17.935 1.00 85.19 193 GLN A CA 1
ATOM 1568 C C . GLN A 1 193 ? 2.544 8.464 17.144 1.00 85.19 193 GLN A C 1
ATOM 1570 O O . GLN A 1 193 ? 1.474 8.105 17.612 1.00 85.19 193 GLN A O 1
ATOM 1575 N N . GLN A 1 194 ? 2.961 7.999 15.962 1.00 87.62 194 GLN A N 1
ATOM 1576 C CA . GLN A 1 194 ? 2.129 7.109 15.144 1.00 87.62 194 GLN A CA 1
ATOM 1577 C C . GLN A 1 194 ? 1.899 5.756 15.822 1.00 87.62 194 GLN A C 1
ATOM 1579 O O . GLN A 1 194 ? 0.791 5.225 15.772 1.00 87.62 194 GLN A O 1
ATOM 1584 N N . LEU A 1 195 ? 2.923 5.207 16.480 1.00 87.81 195 LEU A N 1
ATOM 1585 C CA . LEU A 1 195 ? 2.788 3.957 17.221 1.00 87.81 195 LEU A CA 1
ATOM 1586 C C . LEU A 1 195 ? 1.890 4.143 18.449 1.00 87.81 195 LEU A C 1
ATOM 1588 O O . LEU A 1 195 ? 1.047 3.285 18.722 1.00 87.81 195 LEU A O 1
ATOM 1592 N N . ALA A 1 196 ? 2.045 5.264 19.160 1.00 89.50 196 ALA A N 1
ATOM 1593 C CA . ALA A 1 196 ? 1.190 5.610 20.291 1.00 89.50 196 ALA A CA 1
ATOM 1594 C C . ALA A 1 196 ? -0.278 5.728 19.851 1.00 89.50 196 ALA A C 1
ATOM 1596 O O . ALA A 1 196 ? -1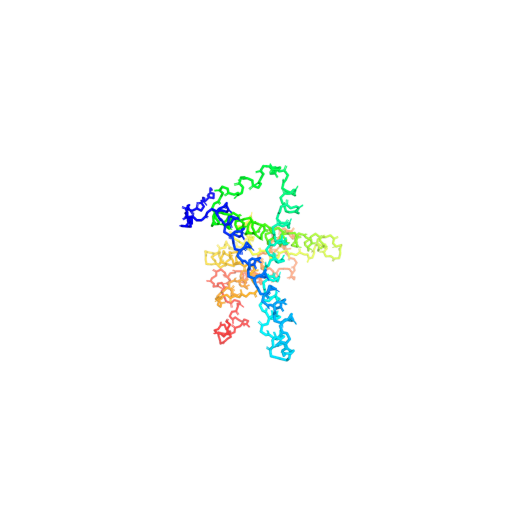.135 5.043 20.408 1.00 89.50 196 ALA A O 1
ATOM 1597 N N . ASP A 1 197 ? -0.550 6.490 18.788 1.00 91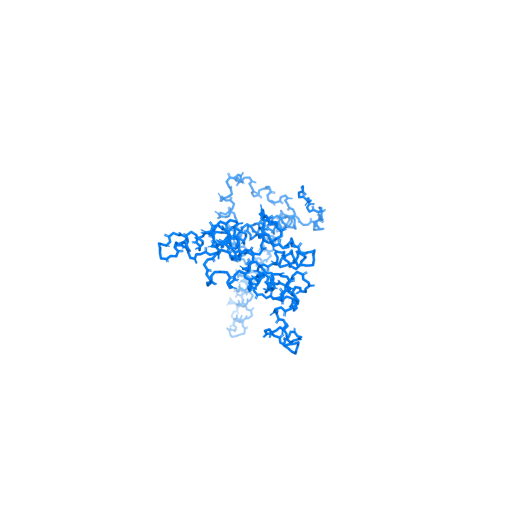.69 197 ASP A N 1
ATOM 1598 C CA . ASP A 1 197 ? -1.894 6.697 18.246 1.00 91.69 197 ASP A CA 1
ATOM 1599 C C . ASP A 1 197 ? -2.543 5.370 17.825 1.00 91.69 197 ASP A C 1
ATOM 1601 O O . ASP A 1 197 ? -3.690 5.097 18.179 1.00 91.69 197 ASP A O 1
ATOM 1605 N N . VAL A 1 198 ? -1.811 4.504 17.113 1.00 90.38 198 VAL A N 1
ATOM 1606 C CA . VAL A 1 198 ? -2.313 3.181 16.695 1.00 90.38 198 VAL A CA 1
ATOM 1607 C C . VAL A 1 198 ? -2.600 2.282 17.895 1.00 90.38 198 VAL A C 1
ATOM 1609 O O . VAL A 1 198 ? -3.608 1.569 17.903 1.00 90.38 198 VAL A O 1
ATOM 1612 N N . THR A 1 199 ? -1.745 2.318 18.916 1.00 90.94 199 THR A N 1
ATOM 1613 C CA . THR A 1 199 ? -1.908 1.496 20.122 1.00 90.94 199 THR A CA 1
ATOM 1614 C C . THR A 1 199 ? -3.126 1.944 20.923 1.00 90.94 199 THR A C 1
ATOM 1616 O O . THR A 1 199 ? -3.991 1.119 21.221 1.00 90.94 199 THR A O 1
ATOM 1619 N N . VAL A 1 200 ? -3.244 3.248 21.186 1.00 93.38 200 VAL A N 1
ATOM 1620 C CA . VAL A 1 200 ? -4.386 3.852 21.886 1.00 93.38 200 VAL A CA 1
ATOM 1621 C C . VAL A 1 200 ? -5.682 3.604 21.124 1.00 93.38 200 VAL A C 1
ATOM 1623 O O . VAL A 1 200 ? -6.668 3.138 21.697 1.00 93.38 200 VAL A O 1
ATOM 1626 N N . ALA A 1 201 ? -5.686 3.834 19.810 1.00 93.44 201 ALA A N 1
ATOM 1627 C CA . ALA A 1 201 ? -6.859 3.575 18.992 1.00 93.44 201 ALA A CA 1
ATOM 1628 C C . ALA A 1 201 ? -7.242 2.084 19.016 1.00 93.44 201 ALA A C 1
ATOM 1630 O O . ALA A 1 201 ? -8.429 1.754 19.057 1.00 93.44 201 ALA A O 1
ATOM 1631 N N . GLY A 1 202 ? -6.262 1.176 19.058 1.00 92.25 202 GLY A N 1
ATOM 1632 C CA . GLY A 1 202 ? -6.474 -0.259 19.238 1.00 92.25 202 GLY A CA 1
ATOM 1633 C C . GLY A 1 202 ? -7.073 -0.629 20.601 1.00 92.25 202 GLY A C 1
ATOM 1634 O O . GLY A 1 202 ? -7.984 -1.460 20.641 1.00 92.25 202 GLY A O 1
ATOM 1635 N N . GLN A 1 203 ? -6.606 -0.011 21.691 1.00 93.12 203 GLN A N 1
ATOM 1636 C CA . GLN A 1 203 ? -7.130 -0.191 23.055 1.00 93.12 203 GLN A CA 1
ATOM 1637 C C . GLN A 1 203 ? -8.576 0.313 23.174 1.00 93.12 203 GLN A C 1
ATOM 1639 O O . GLN A 1 203 ? -9.467 -0.419 23.608 1.00 93.12 203 GLN A O 1
ATOM 1644 N N . ALA A 1 204 ? -8.843 1.529 22.699 1.00 93.94 204 ALA A N 1
ATOM 1645 C CA . ALA A 1 204 ? -10.185 2.100 22.700 1.00 93.94 204 ALA A CA 1
ATOM 1646 C C . ALA A 1 204 ? -11.158 1.279 21.844 1.00 93.94 204 ALA A C 1
ATOM 1648 O O . ALA A 1 204 ? -12.290 1.012 22.248 1.00 93.94 204 ALA A O 1
ATOM 1649 N N . THR A 1 205 ? -10.704 0.812 20.678 1.00 93.38 205 THR A N 1
ATOM 1650 C CA . THR A 1 205 ? -11.529 -0.002 19.781 1.00 93.38 205 THR A CA 1
ATOM 1651 C C . THR A 1 205 ? -11.879 -1.354 20.403 1.00 93.38 205 THR A C 1
ATOM 1653 O O . THR A 1 205 ? -13.026 -1.793 20.277 1.00 93.38 205 THR A O 1
ATOM 1656 N N . ILE A 1 206 ? -10.946 -2.029 21.088 1.00 92.25 206 ILE A N 1
ATOM 1657 C CA . ILE A 1 206 ? -11.264 -3.310 21.733 1.00 92.25 206 ILE A CA 1
ATOM 1658 C C . ILE A 1 206 ? -12.201 -3.115 22.926 1.00 92.25 206 ILE A C 1
ATOM 1660 O O . ILE A 1 206 ? -13.166 -3.869 23.038 1.00 92.25 206 ILE A O 1
ATOM 1664 N N . CYS A 1 207 ? -11.983 -2.074 23.737 1.00 93.12 207 CYS A N 1
ATOM 1665 C CA . CYS A 1 207 ? -12.853 -1.720 24.857 1.00 93.12 207 CYS A CA 1
ATOM 1666 C C . CYS A 1 207 ? -14.298 -1.504 24.375 1.00 93.12 207 CYS A C 1
ATOM 1668 O O . CYS A 1 207 ? -15.217 -2.212 24.795 1.00 93.12 207 CYS A O 1
ATOM 1670 N N . PHE A 1 208 ? -14.482 -0.645 23.368 1.00 92.38 208 PHE A N 1
ATOM 1671 C CA . PHE A 1 208 ? -15.795 -0.369 22.788 1.00 92.38 208 PHE A CA 1
ATOM 1672 C C . PHE A 1 208 ? -16.447 -1.611 22.160 1.00 92.38 208 PHE A C 1
ATOM 1674 O O . PHE A 1 208 ? -17.633 -1.872 22.363 1.00 92.38 208 PHE A O 1
ATOM 1681 N N . ASN A 1 209 ? -15.688 -2.424 21.416 1.00 91.88 209 ASN A N 1
ATOM 1682 C CA . ASN A 1 209 ? -16.231 -3.643 20.813 1.00 91.88 209 ASN A CA 1
ATOM 1683 C C . ASN A 1 209 ? -16.639 -4.691 21.863 1.00 91.88 209 ASN A C 1
ATOM 1685 O O . ASN A 1 209 ? -17.610 -5.417 21.641 1.00 91.88 209 ASN A O 1
ATOM 1689 N N . LEU A 1 210 ? -15.916 -4.790 22.984 1.00 91.25 210 LEU A N 1
ATOM 1690 C CA . LEU A 1 210 ? -16.272 -5.677 24.094 1.00 91.25 210 LEU A CA 1
ATOM 1691 C C . LEU A 1 210 ? -17.560 -5.217 24.774 1.00 91.25 210 LEU A C 1
ATOM 1693 O O . LEU A 1 210 ? -18.443 -6.043 25.001 1.00 91.25 210 LEU A O 1
ATOM 1697 N N . MET A 1 211 ? -17.721 -3.913 25.006 1.00 91.31 211 MET A N 1
ATOM 1698 C CA . MET A 1 211 ? -18.982 -3.364 25.508 1.00 91.31 211 MET A CA 1
ATOM 1699 C C . MET A 1 211 ? -20.147 -3.676 24.560 1.00 91.31 211 MET A C 1
ATOM 1701 O O . MET A 1 211 ? -21.167 -4.218 24.987 1.00 91.31 211 MET A O 1
ATOM 1705 N N . GLN A 1 212 ? -19.979 -3.428 23.254 1.00 89.88 212 GLN A N 1
ATOM 1706 C CA . GLN A 1 212 ? -20.987 -3.779 22.247 1.00 89.88 212 GLN A CA 1
ATOM 1707 C C . GLN A 1 212 ? -21.328 -5.273 22.265 1.00 89.88 212 GLN A C 1
ATOM 1709 O O . GLN A 1 212 ? -22.492 -5.652 22.113 1.00 89.88 212 GLN A O 1
ATOM 1714 N N . TYR A 1 213 ? -20.321 -6.131 22.437 1.00 89.75 213 TYR A N 1
ATOM 1715 C CA . TYR A 1 213 ? -20.515 -7.571 22.527 1.00 89.75 213 TYR A CA 1
ATOM 1716 C C . TYR A 1 213 ? -21.331 -7.958 23.768 1.00 89.75 213 TYR A C 1
ATOM 1718 O O . TYR A 1 213 ? -22.284 -8.728 23.641 1.00 89.75 213 TYR A O 1
ATOM 1726 N N 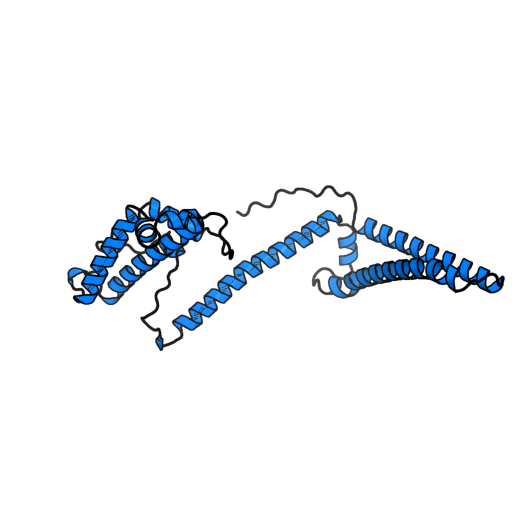. ILE A 1 214 ? -21.018 -7.390 24.936 1.00 90.06 214 ILE A N 1
ATOM 1727 C CA . ILE A 1 214 ? -21.757 -7.636 26.182 1.00 90.06 214 ILE A CA 1
ATOM 1728 C C . ILE A 1 214 ? -23.222 -7.209 26.032 1.00 90.06 214 ILE A C 1
ATOM 1730 O O . ILE A 1 214 ? -24.104 -8.034 26.275 1.00 90.06 214 ILE A O 1
ATOM 1734 N N . CYS A 1 215 ? -23.494 -5.993 25.541 1.00 88.75 215 CYS A N 1
ATOM 1735 C CA . CYS A 1 215 ? -24.864 -5.521 25.295 1.00 88.75 215 CYS A CA 1
ATOM 1736 C C . CYS A 1 215 ? -25.617 -6.425 24.310 1.00 88.75 215 CYS A C 1
ATOM 1738 O O . CYS A 1 215 ? -26.779 -6.761 24.524 1.00 88.75 215 CYS A O 1
ATOM 1740 N N . ARG A 1 216 ? -24.951 -6.907 23.253 1.00 86.94 216 ARG A N 1
ATOM 1741 C CA . ARG A 1 216 ? -25.574 -7.816 22.282 1.00 86.94 216 ARG A CA 1
ATOM 1742 C C . ARG A 1 216 ? -25.948 -9.173 22.888 1.00 86.94 216 ARG A C 1
ATOM 1744 O O . ARG A 1 216 ? -26.957 -9.749 22.484 1.00 86.94 216 ARG A O 1
ATOM 1751 N N . VAL A 1 217 ? -25.132 -9.709 23.796 1.00 87.19 217 VAL A N 1
ATOM 1752 C CA . VAL A 1 217 ? -25.348 -11.036 24.400 1.00 87.19 217 VAL A CA 1
ATOM 1753 C C . VAL A 1 217 ? -26.335 -10.973 25.567 1.00 87.19 217 VAL A C 1
ATOM 1755 O O . VAL A 1 217 ? -27.213 -11.830 25.664 1.00 87.19 217 VAL A O 1
ATOM 1758 N N . TYR A 1 218 ? -26.216 -9.965 26.431 1.00 85.75 218 TYR A N 1
ATOM 1759 C CA . TYR A 1 218 ? -26.970 -9.856 27.685 1.00 85.75 218 TYR A CA 1
ATOM 1760 C C . TYR A 1 218 ? -28.101 -8.813 27.651 1.00 85.75 218 TYR A C 1
ATOM 1762 O O . TYR A 1 218 ? -28.810 -8.670 28.646 1.00 85.75 218 TYR A O 1
ATOM 1770 N N . LYS A 1 219 ? -28.341 -8.185 26.487 1.00 80.38 219 LYS A N 1
ATOM 1771 C CA . LYS A 1 219 ? -29.320 -7.106 26.236 1.00 80.38 219 LYS A CA 1
ATOM 1772 C C . LYS A 1 219 ? -28.956 -5.793 26.939 1.00 80.38 219 LYS A C 1
ATOM 1774 O O . LYS A 1 219 ? -28.047 -5.742 27.754 1.00 80.38 219 LYS A O 1
ATOM 1779 N N . ASP A 1 220 ? -29.678 -4.720 26.632 1.00 73.06 220 ASP A N 1
ATOM 1780 C CA . ASP A 1 220 ? -29.335 -3.338 27.013 1.00 73.06 220 ASP A CA 1
ATOM 1781 C C . ASP A 1 220 ? -29.630 -2.969 28.485 1.00 73.06 220 ASP A C 1
ATOM 1783 O O . ASP A 1 220 ? -29.914 -1.815 28.798 1.00 73.06 220 ASP A O 1
ATOM 1787 N N . SER A 1 221 ? -29.591 -3.930 29.413 1.00 80.12 221 SER A N 1
ATOM 1788 C CA . SER A 1 221 ? -29.855 -3.690 30.842 1.00 80.12 221 SER A CA 1
ATOM 1789 C C . SER A 1 221 ? -28.659 -4.110 31.702 1.00 80.12 221 SER A C 1
ATOM 1791 O O . SER A 1 221 ? -28.664 -5.226 32.232 1.00 80.12 221 SER A O 1
ATOM 1793 N N . PRO A 1 222 ? -27.657 -3.223 31.886 1.00 78.94 222 PRO A N 1
ATOM 1794 C CA . PRO A 1 222 ? -26.446 -3.514 32.660 1.00 78.94 222 PRO A CA 1
ATOM 1795 C C . PRO A 1 222 ? -26.690 -3.999 34.092 1.00 78.94 222 PRO A C 1
ATOM 1797 O O . PRO A 1 222 ? -25.901 -4.758 34.651 1.00 78.94 222 PRO A O 1
ATOM 1800 N N . GLU A 1 223 ? -27.817 -3.608 34.685 1.00 80.56 223 GLU A N 1
ATOM 1801 C CA . GLU A 1 223 ? -28.221 -4.023 36.029 1.00 80.56 223 GLU A CA 1
ATOM 1802 C C . GLU A 1 223 ? -28.424 -5.539 36.157 1.00 80.56 223 GLU A C 1
ATOM 1804 O O . GLU A 1 223 ? -28.165 -6.097 37.224 1.00 80.56 223 GLU A O 1
ATOM 1809 N N . ASN A 1 224 ? -28.822 -6.200 35.064 1.00 84.81 224 ASN A N 1
ATOM 1810 C CA . ASN A 1 224 ? -29.173 -7.621 35.018 1.00 84.81 224 ASN A CA 1
ATOM 1811 C C . ASN A 1 224 ? -28.015 -8.522 34.564 1.00 84.81 224 ASN A C 1
ATOM 1813 O O . ASN A 1 224 ? -28.210 -9.719 34.334 1.00 84.81 224 ASN A O 1
ATOM 1817 N N . TYR A 1 225 ? -26.812 -7.971 34.389 1.00 89.25 225 TYR A N 1
ATOM 1818 C CA . TYR A 1 225 ? -25.663 -8.762 33.970 1.00 89.25 225 TYR A CA 1
ATOM 1819 C C . TYR A 1 225 ? -25.239 -9.750 35.067 1.00 89.25 225 TYR A C 1
ATOM 1821 O O . TYR A 1 225 ? -25.244 -9.401 36.252 1.00 89.25 225 TYR A O 1
ATOM 1829 N N . PRO A 1 226 ? -24.824 -10.982 34.703 1.00 91.88 226 PRO A N 1
ATOM 1830 C CA . PRO A 1 226 ? -24.232 -11.912 35.659 1.00 91.88 226 PRO A CA 1
ATOM 1831 C C . PRO A 1 226 ? -23.061 -11.260 36.412 1.00 91.88 226 PRO A C 1
ATOM 1833 O O . PRO A 1 226 ? -22.331 -10.486 35.795 1.00 91.88 226 PRO A O 1
ATOM 1836 N N . PRO A 1 227 ? -22.796 -11.602 37.688 1.00 91.56 227 PRO A N 1
ATOM 1837 C CA . PRO A 1 227 ? -21.813 -10.892 38.515 1.00 91.56 227 PRO A CA 1
ATOM 1838 C C . PRO A 1 227 ? -20.427 -10.732 37.871 1.00 91.56 227 PRO A C 1
ATOM 1840 O O . PRO A 1 227 ? -19.837 -9.658 37.924 1.00 91.56 227 PRO A O 1
ATOM 1843 N N . ALA A 1 228 ? -19.929 -11.777 37.202 1.00 91.00 228 ALA A N 1
ATOM 1844 C CA . ALA A 1 228 ? -18.647 -11.732 36.498 1.00 91.00 228 ALA A CA 1
ATOM 1845 C C . ALA A 1 228 ? -18.659 -10.788 35.280 1.00 91.00 228 ALA A C 1
ATOM 1847 O O . ALA A 1 228 ? -17.679 -10.097 35.023 1.00 91.00 228 ALA A O 1
ATOM 1848 N N . VAL A 1 229 ? -19.773 -10.742 34.544 1.00 91.56 229 VAL A N 1
ATOM 1849 C CA . VAL A 1 229 ? -19.951 -9.870 33.372 1.00 91.56 229 VAL A CA 1
ATOM 1850 C C . VAL A 1 229 ? -20.155 -8.427 33.807 1.00 91.56 229 VAL A C 1
ATOM 1852 O O . VAL A 1 229 ? -19.620 -7.526 33.175 1.00 91.56 229 VAL A O 1
ATOM 1855 N N . LYS A 1 230 ? -20.886 -8.209 34.904 1.00 91.75 230 LYS A N 1
ATOM 1856 C CA . LYS A 1 230 ? -21.073 -6.888 35.498 1.00 91.75 230 LYS A CA 1
ATOM 1857 C C . LYS A 1 230 ? -19.740 -6.290 35.942 1.00 91.75 230 LYS A C 1
ATOM 1859 O O . LYS A 1 230 ? -19.440 -5.171 35.561 1.00 91.75 230 LYS A O 1
ATOM 1864 N N . LYS A 1 231 ? -18.895 -7.077 36.623 1.00 93.88 231 LYS A N 1
ATOM 1865 C CA . LYS A 1 231 ? -17.538 -6.644 36.987 1.00 93.88 231 LYS A CA 1
ATOM 1866 C C . LYS A 1 231 ? -16.731 -6.201 35.762 1.00 93.88 231 LYS A C 1
ATOM 1868 O O . LYS A 1 231 ? -16.150 -5.126 35.777 1.00 93.88 231 LYS A O 1
ATOM 1873 N N . LEU A 1 232 ? -16.734 -7.011 34.700 1.00 93.50 232 LEU A N 1
ATOM 1874 C CA . LEU A 1 232 ? -16.050 -6.671 33.450 1.00 93.50 232 LEU A CA 1
ATOM 1875 C C . LEU A 1 232 ? -16.641 -5.414 32.790 1.00 93.50 232 LEU A C 1
ATOM 1877 O O . LEU A 1 232 ? -15.904 -4.603 32.251 1.00 93.50 232 LEU A O 1
ATOM 1881 N N . TRP A 1 233 ? -17.964 -5.252 32.813 1.00 93.19 233 TRP A N 1
ATOM 1882 C CA . TRP A 1 233 ? -18.642 -4.069 32.282 1.00 93.19 233 TRP A CA 1
ATOM 1883 C C . TRP A 1 233 ? -18.242 -2.792 33.027 1.00 93.19 233 TRP A C 1
ATOM 1885 O O . TRP A 1 233 ? -17.981 -1.773 32.393 1.00 93.19 233 TRP A O 1
ATOM 1895 N N . ASP A 1 234 ? -18.160 -2.860 34.354 1.00 92.94 234 ASP A N 1
ATOM 1896 C CA . ASP A 1 234 ? -17.761 -1.731 35.193 1.00 92.94 234 ASP A CA 1
ATOM 1897 C C . ASP A 1 234 ? -16.286 -1.353 34.942 1.00 92.94 234 ASP A C 1
ATOM 1899 O O . ASP A 1 234 ? -15.987 -0.175 34.753 1.00 92.94 234 ASP A O 1
ATOM 1903 N N . GLU A 1 235 ? -15.390 -2.345 34.830 1.00 94.06 235 GLU A N 1
ATOM 1904 C CA . GLU A 1 235 ? -13.980 -2.144 34.440 1.00 94.06 235 GLU A CA 1
ATOM 1905 C C . GLU A 1 235 ? -13.863 -1.494 33.050 1.00 94.06 235 GLU A C 1
ATOM 1907 O O . GLU A 1 235 ? -13.161 -0.499 32.880 1.00 94.06 235 GLU A O 1
ATOM 1912 N N . LEU A 1 236 ? -14.616 -1.992 32.062 1.00 93.75 236 LEU A N 1
ATOM 1913 C CA . LEU A 1 236 ? -14.620 -1.426 30.711 1.00 93.75 236 LEU A CA 1
ATOM 1914 C C . LEU A 1 236 ? -15.122 0.023 30.699 1.00 93.75 236 LEU A C 1
ATOM 1916 O O . LEU A 1 236 ? -14.553 0.853 29.993 1.00 93.75 236 LEU A O 1
ATOM 1920 N N . ASN A 1 237 ? -16.180 0.345 31.451 1.00 93.25 237 ASN A N 1
ATOM 1921 C CA . ASN A 1 237 ? -16.688 1.718 31.530 1.00 93.25 237 ASN A CA 1
ATOM 1922 C C . ASN A 1 237 ? -15.664 2.664 32.137 1.00 93.25 237 ASN A C 1
ATOM 1924 O O . ASN A 1 237 ? -15.464 3.753 31.604 1.00 93.25 237 ASN A O 1
ATOM 1928 N N . GLN A 1 238 ? -14.984 2.230 33.197 1.00 93.44 238 GLN A N 1
ATOM 1929 C CA . GLN A 1 238 ? -13.912 3.005 33.802 1.00 93.44 238 GLN A CA 1
ATOM 1930 C C . GLN A 1 238 ? -12.780 3.263 32.797 1.00 93.44 238 GLN A C 1
ATOM 1932 O O . GLN A 1 238 ? -12.355 4.406 32.633 1.00 93.44 238 GLN A O 1
ATOM 1937 N N . ASP A 1 239 ? -12.332 2.233 32.076 1.00 94.12 239 ASP A N 1
ATOM 1938 C CA . ASP A 1 239 ? -11.294 2.374 31.051 1.00 94.12 239 ASP A CA 1
ATOM 1939 C C . ASP A 1 239 ? -11.737 3.298 29.908 1.00 94.12 239 ASP A C 1
ATOM 1941 O O . ASP A 1 239 ? -10.959 4.114 29.416 1.00 94.12 239 ASP A O 1
ATOM 1945 N N . TRP A 1 240 ? -13.002 3.215 29.494 1.00 94.00 240 TRP A N 1
ATOM 1946 C CA . TRP A 1 240 ? -13.561 4.084 28.462 1.00 94.00 240 TRP A CA 1
ATOM 1947 C C . TRP A 1 240 ? -13.643 5.546 28.901 1.00 94.00 240 TRP A C 1
ATOM 1949 O O . TRP A 1 240 ? -13.346 6.445 28.114 1.00 94.00 240 TRP A O 1
ATOM 1959 N N . GLU A 1 241 ? -14.026 5.811 30.148 1.00 92.94 241 GLU A N 1
ATOM 1960 C CA . GLU A 1 241 ? -14.020 7.162 30.708 1.00 92.94 241 GLU A CA 1
ATOM 1961 C C . GLU A 1 241 ? -12.600 7.728 30.778 1.00 92.94 241 GLU A C 1
ATOM 1963 O O . GLU A 1 241 ? -12.377 8.848 30.311 1.00 92.94 241 GLU A O 1
ATOM 1968 N N . ARG A 1 242 ? -11.628 6.935 31.252 1.00 93.50 242 ARG A N 1
ATOM 1969 C CA . ARG A 1 242 ? -10.203 7.309 31.267 1.00 93.50 242 ARG A CA 1
ATOM 1970 C C . ARG A 1 242 ? -9.713 7.681 29.869 1.00 93.50 242 ARG A C 1
ATOM 1972 O O . ARG A 1 242 ? -9.211 8.786 29.677 1.00 93.50 242 ARG A O 1
ATOM 1979 N N . LEU A 1 243 ? -9.959 6.819 28.880 1.00 92.94 243 LEU A N 1
ATOM 1980 C CA . LEU A 1 243 ? -9.576 7.045 27.481 1.00 92.94 243 LEU A CA 1
ATOM 1981 C C . LEU A 1 243 ? -10.253 8.274 26.856 1.00 92.94 243 LEU A C 1
ATOM 1983 O O . LEU A 1 243 ? -9.673 8.922 25.984 1.00 92.94 243 LEU A O 1
ATOM 1987 N N . ASN A 1 244 ? -11.477 8.610 27.271 1.00 91.38 244 ASN A N 1
ATOM 1988 C CA . ASN A 1 244 ? -12.154 9.812 26.786 1.00 91.38 244 ASN A CA 1
ATOM 1989 C C . ASN A 1 244 ? -11.585 11.101 27.390 1.00 91.38 244 ASN A C 1
ATOM 1991 O O . ASN A 1 244 ? -11.615 12.124 26.700 1.00 91.38 244 ASN A O 1
ATOM 1995 N N . ILE A 1 245 ? -11.099 11.058 28.637 1.00 93.12 245 ILE A N 1
ATOM 1996 C CA . ILE A 1 245 ? -10.478 12.195 29.336 1.00 93.12 245 ILE A CA 1
ATOM 1997 C C . ILE A 1 245 ? -9.044 12.416 28.844 1.00 93.12 245 ILE A C 1
ATOM 1999 O O . ILE A 1 245 ? -8.692 13.536 28.484 1.00 93.12 245 ILE A O 1
ATOM 2003 N N . ASN A 1 246 ? -8.233 11.356 28.823 1.00 92.94 246 ASN A N 1
ATOM 2004 C CA . ASN A 1 246 ? -6.880 11.355 28.282 1.00 92.94 246 ASN A CA 1
ATOM 2005 C C . ASN A 1 246 ? -6.662 10.069 27.460 1.00 92.94 246 ASN A C 1
ATOM 2007 O O . ASN A 1 246 ? -6.501 8.993 28.040 1.00 92.94 246 ASN A O 1
ATOM 2011 N N . PRO A 1 247 ? -6.604 10.157 26.117 1.00 91.94 247 PRO A N 1
ATOM 2012 C CA . PRO A 1 247 ? -6.409 8.989 25.259 1.00 91.94 247 PRO A CA 1
ATOM 2013 C C . PRO A 1 247 ? -5.162 8.152 25.587 1.00 91.94 247 PRO A C 1
ATOM 2015 O O . PRO A 1 247 ? -5.180 6.945 25.373 1.00 91.94 247 PRO A O 1
ATOM 2018 N N . TYR A 1 248 ? -4.093 8.756 26.112 1.00 91.31 248 TYR A N 1
ATOM 2019 C CA . TYR A 1 248 ? -2.813 8.069 26.342 1.00 91.31 248 TYR A CA 1
ATOM 2020 C C . TYR A 1 248 ? -2.668 7.467 27.745 1.00 91.31 248 TYR A C 1
ATOM 2022 O O . TYR A 1 248 ? -1.690 6.772 28.000 1.00 91.31 248 TYR A O 1
ATOM 2030 N N . ASP A 1 249 ? -3.652 7.650 28.627 1.00 89.31 249 ASP A N 1
ATOM 2031 C CA . ASP A 1 249 ? -3.564 7.272 30.045 1.00 89.31 249 ASP A CA 1
ATOM 2032 C C . ASP A 1 249 ? -3.239 5.777 30.253 1.00 89.31 249 ASP A C 1
ATOM 2034 O O . ASP A 1 249 ? -2.309 5.416 30.973 1.00 89.31 249 ASP A O 1
ATOM 2038 N N . LEU A 1 250 ? -3.939 4.887 29.536 1.00 88.31 250 LEU A N 1
ATOM 2039 C CA . LEU A 1 250 ? -3.679 3.440 29.597 1.00 88.31 250 LEU A CA 1
ATOM 2040 C C . LEU A 1 250 ? -2.322 3.048 28.991 1.00 88.31 250 LEU A C 1
ATOM 2042 O O . LEU A 1 250 ? -1.759 2.007 29.332 1.00 88.31 250 LEU A O 1
ATOM 2046 N N . LEU A 1 251 ? -1.811 3.840 28.046 1.00 87.81 251 LEU A N 1
ATOM 2047 C CA . LEU A 1 251 ? -0.522 3.587 27.409 1.00 87.81 251 LEU A CA 1
ATOM 2048 C C . LEU A 1 251 ? 0.629 3.967 28.343 1.00 87.81 251 LEU A C 1
ATOM 2050 O O . LEU A 1 251 ? 1.587 3.205 28.454 1.00 87.81 251 LEU A O 1
ATOM 2054 N N . GLU A 1 252 ? 0.516 5.107 29.021 1.00 86.56 252 GLU A N 1
ATOM 2055 C CA . GLU A 1 252 ? 1.494 5.612 29.991 1.00 86.56 252 GLU A CA 1
ATOM 2056 C C . GLU A 1 252 ? 1.647 4.664 31.190 1.00 86.56 252 GLU A C 1
ATOM 2058 O O . GLU A 1 252 ? 2.764 4.415 31.646 1.00 86.56 252 GLU A O 1
ATOM 2063 N N . GLU A 1 253 ? 0.548 4.047 31.639 1.00 84.69 253 GLU A N 1
ATOM 2064 C CA . GLU A 1 253 ? 0.563 3.017 32.687 1.00 84.69 253 GLU A CA 1
ATOM 2065 C C . GLU A 1 253 ? 1.396 1.783 32.280 1.00 84.69 253 GLU A C 1
ATOM 2067 O O . GLU A 1 253 ? 2.123 1.207 33.093 1.00 84.69 253 GLU A O 1
ATOM 2072 N N . LEU A 1 254 ? 1.330 1.387 31.004 1.00 81.31 254 LEU A N 1
ATOM 2073 C CA . LEU A 1 254 ? 2.046 0.224 30.464 1.00 81.31 254 LEU A CA 1
ATOM 2074 C C . LEU A 1 254 ? 3.483 0.548 30.026 1.00 81.31 254 LEU A C 1
ATOM 2076 O O . LEU A 1 254 ? 4.351 -0.332 30.026 1.00 81.31 254 LEU A O 1
ATOM 2080 N N . MET A 1 255 ? 3.742 1.791 29.625 1.00 73.69 255 MET A N 1
ATOM 2081 C CA . MET A 1 255 ? 5.031 2.268 29.136 1.00 73.69 255 MET A CA 1
ATOM 2082 C C . MET A 1 255 ? 5.358 3.637 29.747 1.00 73.69 255 MET A C 1
ATOM 2084 O O . MET A 1 255 ? 4.955 4.659 29.194 1.00 73.69 255 MET A O 1
ATOM 2088 N N . PRO A 1 256 ? 6.151 3.674 30.836 1.00 68.62 256 PRO A N 1
ATOM 2089 C CA . PRO A 1 256 ? 6.594 4.925 31.445 1.00 68.62 256 PRO A CA 1
ATOM 2090 C C . PRO A 1 256 ? 7.337 5.815 30.435 1.00 68.62 256 PRO A C 1
ATOM 2092 O O . PRO A 1 256 ? 8.057 5.298 29.573 1.00 68.62 256 PRO A O 1
ATOM 2095 N N . GLU A 1 257 ? 7.206 7.140 30.573 1.00 57.09 257 GLU A N 1
ATOM 2096 C CA . GLU A 1 257 ? 7.669 8.173 29.620 1.00 57.09 257 GLU A CA 1
ATOM 2097 C C . GLU A 1 257 ? 9.100 7.975 29.072 1.00 57.09 257 GLU A C 1
ATOM 2099 O O . GLU A 1 257 ? 9.360 8.252 27.899 1.00 57.09 257 GLU A O 1
ATOM 2104 N N . GLU A 1 258 ? 10.025 7.415 29.865 1.00 55.75 258 GLU A N 1
ATOM 2105 C CA . GLU A 1 258 ? 11.402 7.112 29.435 1.00 55.75 258 GLU A CA 1
ATOM 2106 C C . GLU A 1 258 ? 11.497 6.178 28.216 1.00 55.75 258 GLU A C 1
ATOM 2108 O O . GLU A 1 258 ? 12.506 6.200 27.504 1.00 55.75 258 GLU A O 1
ATOM 2113 N N . LYS A 1 259 ? 10.481 5.342 27.968 1.00 56.84 259 LYS A N 1
ATOM 2114 C CA . LYS A 1 259 ? 10.436 4.430 26.813 1.00 56.84 259 LYS A CA 1
ATOM 2115 C C . LYS A 1 259 ? 9.692 5.013 25.614 1.00 56.84 259 LYS A C 1
ATOM 2117 O O . LYS A 1 259 ? 10.026 4.644 24.493 1.00 56.84 259 LYS A O 1
ATOM 2122 N N . LEU A 1 260 ? 8.750 5.932 25.829 1.00 53.59 260 LEU A N 1
ATOM 2123 C CA . LEU A 1 260 ? 7.997 6.591 24.754 1.00 53.59 260 LEU A CA 1
ATOM 2124 C C . LEU A 1 260 ? 8.872 7.560 23.942 1.00 53.59 260 LEU A C 1
ATOM 2126 O O . LEU A 1 260 ? 8.676 7.690 22.740 1.00 53.59 260 LEU A O 1
ATOM 2130 N N . LEU A 1 261 ? 9.880 8.177 24.571 1.00 50.53 261 LEU A N 1
ATOM 2131 C CA . LEU A 1 261 ? 10.837 9.085 23.914 1.00 50.53 261 LEU A CA 1
ATOM 2132 C C . LEU A 1 261 ? 12.004 8.376 23.198 1.00 50.53 261 LEU A C 1
ATOM 2134 O O . LEU A 1 261 ? 12.813 9.036 22.548 1.00 50.53 261 LEU A O 1
ATOM 2138 N N . ARG A 1 262 ? 12.144 7.052 23.361 1.00 47.91 262 ARG A N 1
ATOM 2139 C CA . ARG A 1 262 ? 13.225 6.243 22.759 1.00 47.91 262 ARG A CA 1
ATOM 2140 C C . ARG A 1 262 ? 12.776 5.419 21.545 1.00 47.91 262 ARG A C 1
ATOM 2142 O O . ARG A 1 262 ? 13.601 4.696 20.986 1.00 47.91 262 ARG A O 1
ATOM 2149 N N . LEU A 1 263 ? 11.497 5.501 21.185 1.00 48.38 263 LEU A N 1
ATOM 2150 C CA . LEU A 1 263 ? 10.891 4.929 19.978 1.00 48.38 263 LEU A CA 1
ATOM 2151 C C . LEU A 1 263 ? 10.733 6.025 18.924 1.00 48.38 263 LEU A C 1
ATOM 2153 O O . LEU A 1 263 ? 10.753 5.681 17.725 1.00 48.38 263 LEU A O 1
#

pLDDT: mean 81.95, std 10.93, range [33.53, 94.12]

Secondary structure (DSSP, 8-state):
-PPPPP--------BHHHHHHHHHHHHHHHHHHHHHHHHHHHHHHHHT---HHHHHHHHHHHHHHHHHHHHHHHHHHHIIIIIIGGGSTT--TTHHHHHHHSBHHHHHHHHHHHHHHHHHHHHHHHHHHHHHHHHHHHHH-GGGTT------THHHHS---PPTT-PPPPHHHHHHHHHHHHS---SS-SSHHHHHHHHHHHHHHHHHHHHHHHHHHH-S-GGGS-HHHHHHHHHHHHHHHHHHH-TTHHHHHHS-HHHHTT-

Sequence (263 aa):
MYEYPKNDKPSGNLTLGQLDWFIRFFLLVCISTVVSVSYELWREIQQGTFIFWQHFFSVLMPLILAFGVIASLWWGRELVKNQLLPRIPQAGLAGWQDLKLLKVDEFLYLVELRVTSLLALTNAVFMDRIKALIFARAYSDKRYQGKLISNRIDRLVKPNVSLPGVTSLSSQLKQVAENAAAMPTTLWFDRPQQLADVTVAGQATICFNLMQYICRVYKDSPENYPPAVKKLWDELNQDWERLNINPYDLLEELMPEEKLLRL

Foldseek 3Di:
DPPDPDCPPPPDPAFLLNVVVVLVVVLVVLVVVLVVLVVVVVVCVVVVVDDCVPSVVVSVVSNVVSVVSNVVSVVVVCCCQPPVQVPPVPRPNCVVVVSRRHHPVRVVVVVVVVVVVVVVCCVVVVVVVVVVVVVCVQCVDPVCVLPDFDLDLVCLLPPPDDAAPADRAAPVLNVLSVLQNPDPPDPDDPDLSNVLSVVLSSVLSVLVRLSVSLCVVVNRDLVPDDPVSNVSNVVSRVVNVVCRVPSNPVVCVVPPPVVSVVD

Radius of gyration: 34.29 Å; chains: 1; bounding box: 84×43×84 Å